Protein AF-A0AA39C2A5-F1 (afdb_monomer_lite)

Radius of gyration: 24.24 Å; chains: 1; bounding box: 50×45×73 Å

Organism: Microctonus hyperodae (NCBI:txid165561)

InterPro domains:
  IPR038765 Papain-like cysteine peptidase superfamily [SSF54001] (77-225)
  IPR049163 DNA helicase Pif1-like, 2B domain [PF21530] (6-38)

Structure (mmCIF, N/CA/C/O backbone):
data_AF-A0AA39C2A5-F1
#
_entry.id   AF-A0AA39C2A5-F1
#
loop_
_atom_site.group_PDB
_atom_site.id
_atom_site.type_symbol
_atom_site.label_atom_id
_atom_site.label_alt_id
_atom_site.label_comp_id
_atom_site.label_asym_id
_atom_site.label_entity_id
_atom_site.label_seq_id
_atom_site.pdbx_PDB_ins_code
_atom_site.Cartn_x
_atom_site.Cartn_y
_atom_site.Cartn_z
_atom_site.occupancy
_atom_site.B_iso_or_equiv
_atom_site.auth_seq_id
_atom_site.auth_comp_id
_atom_site.auth_asym_id
_atom_site.auth_atom_id
_atom_site.pdbx_PDB_model_num
ATOM 1 N N . THR A 1 1 ? 25.021 9.288 -8.308 1.00 38.69 1 THR A N 1
ATOM 2 C CA . THR A 1 1 ? 24.178 8.454 -9.194 1.00 38.69 1 THR A CA 1
ATOM 3 C C . THR A 1 1 ? 25.057 7.983 -10.326 1.00 38.69 1 THR A C 1
ATOM 5 O O . THR A 1 1 ? 25.678 8.824 -10.956 1.00 38.69 1 THR A O 1
ATOM 8 N N . ALA A 1 2 ? 25.198 6.672 -10.550 1.00 35.94 2 ALA A N 1
ATOM 9 C CA . ALA A 1 2 ? 25.778 6.217 -11.812 1.00 35.94 2 ALA A CA 1
ATOM 10 C C . ALA A 1 2 ? 24.872 6.778 -12.912 1.00 35.94 2 ALA A C 1
ATOM 12 O O . ALA A 1 2 ? 23.658 6.563 -12.851 1.00 35.94 2 ALA A O 1
ATOM 13 N N . GLY A 1 3 ? 25.427 7.609 -13.795 1.00 35.34 3 GLY A N 1
ATOM 14 C CA . GLY A 1 3 ? 24.666 8.227 -14.870 1.00 35.34 3 GLY A CA 1
ATOM 15 C C . GLY A 1 3 ? 23.888 7.142 -15.601 1.00 35.34 3 GLY A C 1
ATOM 16 O O . GLY A 1 3 ? 24.455 6.107 -15.951 1.00 35.34 3 GLY A O 1
ATOM 17 N N . LEU A 1 4 ? 22.582 7.349 -15.775 1.00 45.16 4 LEU A N 1
ATOM 18 C CA . LEU A 1 4 ? 21.818 6.607 -16.767 1.00 45.16 4 LEU A CA 1
ATOM 19 C C . LEU A 1 4 ? 22.499 6.905 -18.098 1.00 45.16 4 LEU A C 1
ATOM 21 O O . LEU A 1 4 ? 22.289 7.963 -18.689 1.00 45.16 4 LEU A O 1
ATOM 25 N N . SER A 1 5 ? 23.392 6.013 -18.516 1.00 42.34 5 SER A N 1
ATOM 26 C CA . SER A 1 5 ? 23.883 6.017 -19.878 1.00 42.34 5 SER A CA 1
ATOM 27 C C . SER A 1 5 ? 22.648 5.999 -20.766 1.00 42.34 5 SER A C 1
ATOM 29 O O . SER A 1 5 ? 21.830 5.084 -20.659 1.00 42.34 5 SER A O 1
ATOM 31 N N . LYS A 1 6 ? 22.476 7.032 -21.598 1.00 54.59 6 LYS A N 1
ATOM 32 C CA . LYS A 1 6 ? 21.332 7.132 -22.518 1.00 54.59 6 LYS A CA 1
ATOM 33 C C . LYS A 1 6 ? 21.294 5.961 -23.510 1.00 54.59 6 LYS A C 1
ATOM 35 O O . LYS A 1 6 ? 20.259 5.711 -24.108 1.00 54.59 6 LYS A O 1
ATOM 40 N N . CYS A 1 7 ? 22.407 5.236 -23.648 1.00 62.09 7 CYS A N 1
ATOM 41 C CA . CYS A 1 7 ? 22.545 4.040 -24.462 1.00 62.09 7 CYS A CA 1
ATOM 42 C C . CYS A 1 7 ? 23.198 2.916 -23.643 1.00 62.09 7 CYS A C 1
ATOM 44 O O . CYS A 1 7 ? 24.242 3.117 -23.022 1.00 62.09 7 CYS A O 1
ATOM 46 N N . ILE A 1 8 ? 22.597 1.727 -23.626 1.00 69.81 8 ILE A N 1
ATOM 47 C CA . ILE A 1 8 ? 23.190 0.533 -23.014 1.00 69.81 8 ILE A CA 1
ATOM 48 C C . ILE A 1 8 ? 23.555 -0.420 -24.149 1.00 69.81 8 ILE A C 1
ATOM 50 O O . ILE A 1 8 ? 22.676 -0.945 -24.825 1.00 69.81 8 ILE A O 1
ATOM 54 N N . THR A 1 9 ? 24.849 -0.665 -24.353 1.00 79.12 9 THR A N 1
ATOM 55 C CA . THR A 1 9 ? 25.310 -1.669 -25.317 1.00 79.12 9 THR A CA 1
ATOM 56 C C . THR A 1 9 ? 25.204 -3.059 -24.699 1.00 79.12 9 THR A C 1
ATOM 58 O O . THR A 1 9 ? 25.811 -3.334 -23.664 1.00 79.12 9 THR A O 1
ATOM 61 N N . ILE A 1 10 ? 24.458 -3.955 -25.343 1.00 82.62 10 ILE A N 1
ATOM 62 C CA . ILE A 1 10 ? 24.264 -5.340 -24.897 1.00 82.62 10 ILE A CA 1
ATOM 63 C C . ILE A 1 10 ? 24.743 -6.279 -26.005 1.00 82.62 10 ILE A C 1
ATOM 65 O O . ILE A 1 10 ? 24.454 -6.058 -27.177 1.00 82.62 10 ILE A O 1
ATOM 69 N N . LYS A 1 11 ? 25.485 -7.331 -25.640 1.00 89.50 11 LYS A N 1
ATOM 70 C CA . LYS A 1 11 ? 25.944 -8.372 -26.572 1.00 89.50 11 LYS A CA 1
ATOM 71 C C . LYS A 1 11 ? 25.146 -9.657 -26.375 1.00 89.50 11 LYS A C 1
ATOM 73 O O . LYS A 1 11 ? 24.867 -10.045 -25.240 1.00 89.50 11 LYS A O 1
ATOM 78 N N . ILE A 1 12 ? 24.850 -10.355 -27.469 1.00 92.56 12 ILE A N 1
ATOM 79 C CA . ILE A 1 12 ? 24.335 -11.727 -27.407 1.00 92.56 12 ILE A CA 1
ATOM 80 C C . ILE A 1 12 ? 25.374 -12.604 -26.695 1.00 92.56 12 ILE A C 1
ATOM 82 O O . ILE A 1 12 ? 26.579 -12.478 -26.909 1.00 92.56 12 ILE A O 1
ATOM 86 N N . GLY A 1 13 ? 24.906 -13.454 -25.787 1.00 92.00 13 GLY A N 1
ATOM 87 C CA . GLY A 1 13 ? 25.726 -14.294 -24.922 1.00 92.00 13 GLY A CA 1
ATOM 88 C C . GLY A 1 13 ? 26.178 -13.637 -23.615 1.00 92.00 13 GLY A C 1
ATOM 89 O O . GLY A 1 13 ? 26.701 -14.344 -22.751 1.00 92.00 13 GLY A O 1
ATOM 90 N N . ALA A 1 14 ? 25.953 -12.330 -23.429 1.00 93.44 14 ALA A N 1
ATOM 91 C CA . ALA A 1 14 ? 26.293 -11.637 -22.191 1.00 93.44 14 ALA A CA 1
ATOM 92 C C . ALA A 1 14 ? 25.435 -12.122 -21.013 1.00 93.44 14 ALA A C 1
ATOM 94 O O . ALA A 1 14 ? 24.243 -12.401 -21.166 1.00 93.44 14 ALA A O 1
ATOM 95 N N . LYS A 1 15 ? 26.039 -12.177 -19.820 1.00 93.69 15 LYS A N 1
ATOM 96 C CA . LYS A 1 15 ? 25.301 -12.339 -18.563 1.00 93.69 15 LYS A CA 1
ATOM 97 C C . LYS A 1 15 ? 24.771 -10.981 -18.118 1.00 93.69 15 LYS A C 1
ATOM 99 O O . LYS A 1 15 ? 25.530 -10.018 -18.040 1.00 93.69 15 LYS A O 1
ATOM 104 N N . VAL A 1 16 ? 23.487 -10.922 -17.799 1.00 88.44 16 VAL A N 1
ATOM 105 C CA . VAL A 1 16 ? 22.802 -9.726 -17.311 1.00 88.44 16 VAL A CA 1
ATOM 106 C C . VAL A 1 16 ? 22.178 -10.006 -15.953 1.00 88.44 16 VAL A C 1
ATOM 108 O O . VAL A 1 16 ? 21.773 -11.131 -15.668 1.00 88.44 16 VAL A O 1
ATOM 111 N N . ILE A 1 17 ? 22.109 -8.978 -15.111 1.00 88.25 17 ILE A N 1
ATOM 112 C CA . ILE A 1 17 ? 21.416 -9.037 -13.823 1.00 88.25 17 ILE A CA 1
ATOM 113 C C . ILE A 1 17 ? 20.137 -8.224 -13.953 1.00 88.25 17 ILE A C 1
ATOM 115 O O . ILE A 1 17 ? 20.188 -7.009 -14.152 1.00 88.25 17 ILE A O 1
ATOM 119 N N . ILE A 1 18 ? 18.997 -8.888 -13.807 1.00 82.75 18 ILE A N 1
ATOM 120 C CA . ILE A 1 18 ? 17.690 -8.242 -13.819 1.00 82.75 18 ILE A CA 1
ATOM 121 C C . ILE A 1 18 ? 17.506 -7.528 -12.481 1.00 82.75 18 ILE A C 1
ATOM 123 O O . ILE A 1 18 ? 17.640 -8.118 -11.407 1.00 82.75 18 ILE A O 1
ATOM 127 N N . ARG A 1 19 ? 17.222 -6.227 -12.530 1.00 76.94 19 ARG A N 1
ATOM 128 C CA . ARG A 1 19 ? 16.989 -5.395 -11.346 1.00 76.94 19 ARG A CA 1
ATOM 129 C C . ARG A 1 19 ? 15.588 -4.811 -11.405 1.00 76.94 19 ARG A C 1
ATOM 131 O O . ARG A 1 19 ? 15.176 -4.334 -12.454 1.00 76.94 19 ARG A O 1
ATOM 138 N N . ARG A 1 20 ? 14.904 -4.786 -10.255 1.00 63.31 20 ARG A N 1
ATOM 139 C CA . ARG A 1 20 ? 13.581 -4.152 -10.071 1.00 63.31 20 ARG A CA 1
ATOM 140 C C . ARG A 1 20 ? 12.449 -4.707 -10.953 1.00 63.31 20 ARG A C 1
ATOM 142 O O . ARG A 1 20 ? 11.434 -4.039 -11.090 1.00 63.31 20 ARG A O 1
ATOM 149 N N . ASN A 1 21 ? 12.609 -5.903 -11.511 1.00 61.28 21 ASN A N 1
ATOM 150 C CA . ASN A 1 21 ? 11.511 -6.655 -12.110 1.00 61.28 21 ASN A CA 1
ATOM 151 C C . ASN A 1 21 ? 11.146 -7.781 -11.138 1.00 61.28 21 ASN A C 1
ATOM 153 O O . ASN A 1 21 ? 12.050 -8.494 -10.692 1.00 61.28 21 ASN A O 1
ATOM 157 N N . ILE A 1 22 ? 9.879 -7.864 -10.736 1.00 60.34 22 ILE A N 1
ATOM 158 C CA . ILE A 1 22 ? 9.396 -8.861 -9.776 1.00 60.34 22 ILE A CA 1
ATOM 159 C C . ILE A 1 22 ? 8.163 -9.521 -10.386 1.00 60.34 22 ILE A C 1
ATOM 161 O O . ILE A 1 22 ? 7.072 -8.967 -10.327 1.00 60.34 22 ILE A O 1
ATOM 165 N N . ASP A 1 23 ? 8.366 -10.708 -10.944 1.00 70.19 23 ASP A N 1
ATOM 166 C CA . ASP A 1 23 ? 7.315 -11.681 -11.220 1.00 70.19 23 ASP A CA 1
ATOM 167 C C . ASP A 1 23 ? 7.798 -13.042 -10.709 1.00 70.19 23 ASP A C 1
ATOM 169 O O . ASP A 1 23 ? 8.517 -13.790 -11.380 1.00 70.19 23 ASP A O 1
ATOM 173 N N . ALA A 1 24 ? 7.446 -13.329 -9.455 1.00 66.81 24 ALA A N 1
ATOM 174 C CA . ALA A 1 24 ? 7.863 -14.547 -8.774 1.00 66.81 24 ALA A CA 1
ATOM 175 C C . ALA A 1 24 ? 7.283 -15.809 -9.431 1.00 66.81 24 ALA A C 1
ATOM 177 O O . ALA A 1 24 ? 7.905 -16.866 -9.338 1.00 66.81 24 ALA A O 1
ATOM 178 N N . SER A 1 25 ? 6.145 -15.699 -10.131 1.00 71.31 25 SER A N 1
ATOM 179 C CA . SER A 1 25 ? 5.535 -16.832 -10.835 1.00 71.31 25 SER A CA 1
ATOM 180 C C . SER A 1 25 ? 6.396 -17.315 -12.006 1.00 71.31 25 SER A C 1
ATOM 182 O O . SER A 1 25 ? 6.404 -18.501 -12.324 1.00 71.31 25 SER A O 1
ATOM 184 N N . LEU A 1 26 ? 7.193 -16.411 -12.584 1.00 69.06 26 LEU A N 1
ATOM 185 C CA . LEU A 1 26 ? 8.105 -16.676 -13.697 1.00 69.06 26 LEU A CA 1
ATOM 186 C C . LEU A 1 26 ? 9.572 -16.840 -13.255 1.00 69.06 26 LEU A C 1
ATOM 188 O O . LEU A 1 26 ? 10.473 -16.900 -14.090 1.00 69.06 26 LEU A O 1
ATOM 192 N N . GLY A 1 27 ? 9.850 -16.867 -11.945 1.00 69.94 27 GLY A N 1
ATOM 193 C CA . GLY A 1 27 ? 11.220 -16.917 -11.411 1.00 69.94 27 GLY A CA 1
ATOM 194 C C . GLY A 1 27 ? 12.031 -15.629 -11.631 1.00 69.94 27 GLY A C 1
ATOM 195 O O . GLY A 1 27 ? 13.259 -15.612 -11.479 1.00 69.94 27 GLY A O 1
ATOM 196 N N . LEU A 1 28 ? 11.361 -14.529 -11.982 1.00 75.19 28 LEU A N 1
ATOM 197 C CA . LEU A 1 28 ? 11.964 -13.218 -12.193 1.00 75.19 28 LEU A CA 1
ATOM 198 C C . LEU A 1 28 ? 11.951 -12.449 -10.875 1.00 75.19 28 LEU A C 1
ATOM 200 O O . LEU A 1 28 ? 11.041 -11.675 -10.589 1.00 75.19 28 LEU A O 1
ATOM 204 N N . VAL A 1 29 ? 12.973 -12.674 -10.055 1.00 78.81 29 VAL A N 1
ATOM 205 C CA . VAL A 1 29 ? 13.186 -11.935 -8.810 1.00 78.81 29 VAL A CA 1
ATOM 206 C C . VAL A 1 29 ? 14.285 -10.891 -8.987 1.00 78.81 29 VAL A C 1
ATOM 208 O O . VAL A 1 29 ? 15.138 -10.960 -9.876 1.00 78.81 29 VAL A O 1
ATOM 211 N N . ASN A 1 30 ? 14.294 -9.886 -8.115 1.00 79.25 30 ASN A N 1
ATOM 212 C CA . ASN A 1 30 ? 15.336 -8.870 -8.139 1.00 79.25 30 ASN A CA 1
ATOM 213 C C . ASN A 1 30 ? 16.717 -9.508 -7.901 1.00 79.25 30 ASN A C 1
ATOM 215 O O . ASN A 1 30 ? 16.982 -10.035 -6.825 1.00 79.25 30 ASN A O 1
ATOM 219 N N . GLY A 1 31 ? 17.613 -9.398 -8.882 1.00 82.62 31 GLY A N 1
ATOM 220 C CA . GLY A 1 31 ? 18.931 -10.028 -8.851 1.00 82.62 31 GLY A CA 1
ATOM 221 C C . GLY A 1 31 ? 19.048 -11.308 -9.679 1.00 82.62 31 GLY A C 1
ATOM 222 O O . GLY A 1 31 ? 20.151 -11.849 -9.737 1.00 82.62 31 GLY A O 1
ATOM 223 N N . THR A 1 32 ? 17.982 -11.769 -10.349 1.00 85.12 32 THR A N 1
ATOM 224 C CA . THR A 1 32 ? 18.063 -12.907 -11.279 1.00 85.12 32 THR A CA 1
ATOM 225 C C . THR A 1 32 ? 19.142 -12.655 -12.335 1.00 85.12 32 THR A C 1
ATOM 227 O O . THR A 1 32 ? 19.148 -11.621 -13.008 1.00 85.12 32 THR A O 1
ATOM 230 N N . ILE A 1 33 ? 20.066 -13.609 -12.474 1.00 89.56 33 ILE A N 1
ATOM 231 C CA . ILE A 1 33 ? 21.131 -13.589 -13.481 1.00 89.56 33 ILE A CA 1
ATOM 232 C C . ILE A 1 33 ? 20.661 -14.401 -14.684 1.00 89.56 33 ILE A C 1
ATOM 234 O O . ILE A 1 33 ? 20.306 -15.564 -14.529 1.00 89.56 33 ILE A O 1
ATOM 238 N N . ALA A 1 34 ? 20.691 -13.814 -15.875 1.00 91.44 34 ALA A N 1
ATOM 239 C CA . ALA A 1 34 ? 20.265 -14.464 -17.112 1.00 91.44 34 ALA A CA 1
ATOM 240 C C . ALA A 1 34 ? 21.298 -14.270 -18.228 1.00 91.44 34 ALA A C 1
ATOM 242 O O . ALA A 1 34 ? 22.164 -13.396 -18.137 1.00 91.44 34 ALA A O 1
ATOM 243 N N . LYS A 1 35 ? 21.219 -15.077 -19.288 1.00 95.25 35 LYS A N 1
ATOM 244 C CA . LYS A 1 35 ? 22.069 -14.946 -20.481 1.00 95.25 35 LYS A CA 1
ATOM 245 C C . LYS A 1 35 ? 21.256 -14.387 -21.643 1.00 95.25 35 LYS A C 1
ATOM 247 O O . LYS A 1 35 ? 20.193 -14.911 -21.946 1.00 95.25 35 LYS A O 1
ATOM 252 N N . VAL A 1 36 ? 21.755 -13.358 -22.319 1.00 94.06 36 VAL A N 1
ATOM 253 C CA . VAL A 1 36 ? 21.104 -12.814 -23.521 1.00 94.06 36 VAL A CA 1
ATOM 254 C C . VAL A 1 36 ? 21.235 -13.817 -24.662 1.00 94.06 36 VAL A C 1
ATOM 256 O O . VAL A 1 36 ? 22.354 -14.201 -25.003 1.00 94.06 36 VAL A O 1
ATOM 259 N N . VAL A 1 37 ? 20.117 -14.236 -25.253 1.00 95.44 37 VAL A N 1
ATOM 260 C CA . VAL A 1 37 ? 20.106 -15.195 -26.373 1.00 95.44 37 VAL A CA 1
ATOM 261 C C . VAL A 1 37 ? 19.762 -14.541 -27.704 1.00 95.44 37 VAL A C 1
ATOM 263 O O . VAL A 1 37 ? 20.345 -14.912 -28.717 1.00 95.44 37 VAL A O 1
ATOM 266 N N . SER A 1 38 ? 18.901 -13.522 -27.716 1.00 93.44 38 SER A N 1
ATOM 267 C CA . SER A 1 38 ? 18.635 -12.739 -28.923 1.00 93.44 38 SER A CA 1
ATOM 268 C C . SER A 1 38 ? 18.146 -11.328 -28.605 1.00 93.44 38 SER A C 1
ATOM 270 O O . SER A 1 38 ? 17.661 -11.041 -27.507 1.00 93.44 38 SER A O 1
ATOM 272 N N . ILE A 1 39 ? 18.302 -10.445 -29.591 1.00 90.00 39 ILE A N 1
ATOM 273 C CA . ILE A 1 39 ? 17.776 -9.081 -29.601 1.00 90.00 39 ILE A CA 1
ATOM 274 C C . ILE A 1 39 ? 16.750 -9.028 -30.732 1.00 90.00 39 ILE A C 1
ATOM 276 O O . ILE A 1 39 ? 17.073 -9.383 -31.865 1.00 90.00 39 ILE A O 1
ATOM 280 N N . ILE A 1 40 ? 15.519 -8.647 -30.409 1.00 89.06 40 ILE A N 1
ATOM 281 C CA . ILE A 1 40 ? 14.377 -8.664 -31.323 1.00 89.06 40 ILE A CA 1
ATOM 282 C C . ILE A 1 40 ? 13.996 -7.218 -31.642 1.00 89.06 40 ILE A C 1
ATOM 284 O O . ILE A 1 40 ? 13.888 -6.389 -30.733 1.00 89.06 40 ILE A O 1
ATOM 288 N N . HIS A 1 41 ? 13.810 -6.956 -32.933 1.00 86.81 41 HIS A N 1
ATOM 289 C CA . HIS A 1 41 ? 13.334 -5.694 -33.487 1.00 86.81 41 HIS A CA 1
ATOM 290 C C . HIS A 1 41 ? 12.050 -6.020 -34.248 1.00 86.81 41 HIS A C 1
ATOM 292 O O . HIS A 1 41 ? 12.064 -6.894 -35.117 1.00 86.81 41 HIS A O 1
ATOM 298 N N . ASP A 1 42 ? 10.961 -5.367 -33.875 1.00 80.75 42 ASP A N 1
ATOM 299 C CA . ASP A 1 42 ? 9.671 -5.480 -34.547 1.00 80.75 42 ASP A CA 1
ATOM 300 C C . ASP A 1 42 ? 9.604 -4.482 -35.727 1.00 80.75 42 ASP A C 1
ATOM 302 O O . ASP A 1 42 ? 8.889 -4.724 -36.699 1.00 80.75 42 ASP A O 1
ATOM 306 N N . ASP A 1 43 ? 10.396 -3.399 -35.683 1.00 77.00 43 ASP A N 1
ATOM 307 C CA . ASP A 1 43 ? 10.554 -2.423 -36.772 1.00 77.00 43 ASP A CA 1
ATOM 308 C C . ASP A 1 43 ? 11.747 -2.767 -37.702 1.00 77.00 43 ASP A C 1
ATOM 310 O O . ASP A 1 43 ? 12.876 -2.941 -37.221 1.00 77.00 43 ASP A O 1
ATOM 314 N N . PRO A 1 44 ? 11.551 -2.815 -39.039 1.00 73.88 44 PRO A N 1
ATOM 315 C CA . PRO A 1 44 ? 12.625 -2.986 -40.024 1.00 73.88 44 PRO A CA 1
ATOM 316 C C . PRO A 1 44 ? 13.679 -1.864 -40.058 1.00 73.88 44 PRO A C 1
ATOM 318 O O . PRO A 1 44 ? 14.708 -2.039 -40.709 1.00 73.88 44 PRO A O 1
ATOM 321 N N . SER A 1 45 ? 13.465 -0.727 -39.389 1.00 76.75 45 SER A N 1
ATOM 322 C CA . SER A 1 45 ? 14.482 0.323 -39.225 1.00 76.75 45 SER A CA 1
ATOM 323 C C . SER A 1 45 ? 15.652 -0.113 -38.331 1.00 76.75 45 SER A C 1
ATOM 325 O O . SER A 1 45 ? 16.740 0.453 -38.425 1.00 76.75 45 SER A O 1
ATOM 327 N N . TYR A 1 46 ? 15.446 -1.124 -37.473 1.00 72.75 46 TYR A N 1
ATOM 328 C CA . TYR A 1 46 ? 16.401 -1.603 -36.462 1.00 72.75 46 TYR A CA 1
ATOM 329 C C . TYR A 1 46 ? 16.933 -0.513 -35.508 1.00 72.75 46 TYR A C 1
ATOM 331 O O . TYR A 1 46 ? 17.897 -0.746 -34.779 1.00 72.75 46 TYR A O 1
ATOM 339 N N . GLU A 1 47 ? 16.315 0.672 -35.466 1.00 75.94 47 GLU A N 1
ATOM 340 C CA . GLU A 1 47 ? 16.784 1.782 -34.628 1.00 75.94 47 GLU A CA 1
ATOM 341 C C . GLU A 1 47 ? 16.505 1.548 -33.138 1.00 75.94 47 GLU A C 1
ATOM 343 O O . GLU A 1 47 ? 17.213 2.065 -32.268 1.00 75.94 47 GLU A O 1
ATOM 348 N N . ARG A 1 48 ? 15.478 0.750 -32.828 1.00 76.94 48 ARG A N 1
ATOM 349 C CA . ARG A 1 48 ? 15.031 0.472 -31.465 1.00 76.94 48 ARG A CA 1
ATOM 350 C C . ARG A 1 48 ? 14.961 -1.025 -31.200 1.00 76.94 48 ARG A C 1
ATOM 352 O O . ARG A 1 48 ? 14.359 -1.777 -31.951 1.00 76.94 48 ARG A O 1
ATOM 359 N N . VAL A 1 49 ? 15.514 -1.435 -30.061 1.00 82.56 49 VAL A N 1
ATOM 360 C CA . VAL A 1 49 ? 15.313 -2.786 -29.529 1.00 82.56 49 VAL A CA 1
ATOM 361 C C . VAL A 1 49 ? 13.924 -2.879 -28.908 1.00 82.56 49 VAL A C 1
ATOM 363 O O . VAL A 1 49 ? 13.644 -2.203 -27.912 1.00 82.56 49 VAL A O 1
ATOM 366 N N . ASP A 1 50 ? 13.081 -3.747 -29.458 1.00 84.81 50 ASP A N 1
ATOM 367 C CA . ASP A 1 50 ? 11.725 -3.964 -28.959 1.00 84.81 50 ASP A CA 1
ATOM 368 C C . ASP A 1 50 ? 11.683 -5.022 -27.875 1.00 84.81 50 ASP A C 1
ATOM 370 O O . ASP A 1 50 ? 10.965 -4.846 -26.894 1.00 84.81 50 ASP A O 1
ATOM 374 N N . LYS A 1 51 ? 12.464 -6.101 -28.000 1.00 89.56 51 LYS A N 1
ATOM 375 C CA . LYS A 1 51 ? 12.522 -7.154 -26.977 1.00 89.56 51 LYS A CA 1
ATOM 376 C C . LYS A 1 51 ? 13.927 -7.724 -26.845 1.00 89.56 51 LYS A C 1
ATOM 378 O O . LYS A 1 51 ? 14.680 -7.835 -27.811 1.00 89.56 51 LYS A O 1
ATOM 383 N N . ILE A 1 52 ? 14.267 -8.151 -25.637 1.00 90.44 52 ILE A N 1
ATOM 384 C CA . ILE A 1 52 ? 15.485 -8.910 -25.355 1.00 90.44 52 ILE A CA 1
ATOM 385 C C . ILE A 1 52 ? 15.062 -10.283 -24.863 1.00 90.44 52 ILE A C 1
ATOM 387 O O . ILE A 1 52 ? 14.397 -10.403 -23.833 1.00 90.44 52 ILE A O 1
ATOM 391 N N . LYS A 1 53 ? 15.463 -11.330 -25.582 1.00 92.94 53 LYS A N 1
ATOM 392 C CA . LYS A 1 53 ? 15.235 -12.703 -25.144 1.00 92.94 53 LYS A CA 1
ATOM 393 C C . LYS A 1 53 ? 16.379 -13.146 -24.239 1.00 92.94 53 LYS A C 1
ATOM 395 O O . LYS A 1 53 ? 17.559 -13.007 -24.579 1.00 92.94 53 LYS A O 1
ATOM 400 N N . LEU A 1 54 ? 16.019 -13.683 -23.082 1.00 92.38 54 LEU A N 1
ATOM 401 C CA . LEU A 1 54 ? 16.920 -14.124 -22.031 1.00 92.38 54 LEU A CA 1
ATOM 402 C C . LEU A 1 54 ? 16.729 -15.611 -21.753 1.00 92.38 54 LEU A C 1
ATOM 404 O O . LEU A 1 54 ? 15.603 -16.084 -21.684 1.00 92.38 54 LEU A O 1
ATOM 408 N N . LEU A 1 55 ? 17.828 -16.318 -21.520 1.00 93.06 55 LEU A N 1
ATOM 409 C CA . LEU A 1 55 ? 17.842 -17.659 -20.954 1.00 93.06 55 LEU A CA 1
ATOM 410 C C . LEU A 1 55 ? 18.040 -17.555 -19.441 1.00 93.06 55 LEU A C 1
ATOM 412 O O . LEU A 1 55 ? 19.073 -17.054 -18.973 1.00 93.06 55 LEU A O 1
ATOM 416 N N . LEU A 1 56 ? 17.040 -18.002 -18.689 1.00 89.75 56 LEU A N 1
ATOM 417 C CA . LEU A 1 56 ? 17.048 -18.015 -17.231 1.00 89.75 56 LEU A CA 1
ATOM 418 C C . LEU A 1 56 ? 17.850 -19.212 -16.686 1.00 89.75 56 LEU A C 1
ATOM 420 O O . LEU A 1 56 ? 18.079 -20.185 -17.408 1.00 89.75 56 LEU A O 1
ATOM 424 N N . PRO A 1 57 ? 18.253 -19.196 -15.399 1.00 85.12 57 PRO A N 1
ATOM 425 C CA . PRO A 1 57 ? 18.908 -20.341 -14.759 1.00 85.12 57 PRO A CA 1
ATOM 426 C C . PRO A 1 57 ? 18.056 -21.615 -14.764 1.00 85.12 57 PRO A C 1
ATOM 428 O O . PRO A 1 57 ? 18.601 -22.713 -14.764 1.00 85.12 57 PRO A O 1
ATOM 431 N N . SER A 1 58 ? 16.730 -21.466 -14.812 1.00 84.00 58 SER A N 1
ATOM 432 C CA . SER A 1 58 ? 15.763 -22.557 -14.974 1.00 84.00 58 SER A CA 1
ATOM 433 C C . SER A 1 58 ? 15.736 -23.154 -16.388 1.00 84.00 58 SER A C 1
ATOM 435 O O . SER A 1 58 ? 14.907 -24.014 -16.660 1.00 84.00 58 SER A O 1
ATOM 437 N N . VAL A 1 59 ? 16.610 -22.699 -17.297 1.00 85.25 59 VAL A N 1
ATOM 438 C CA . VAL A 1 59 ? 16.668 -23.084 -18.722 1.00 85.25 59 VAL A CA 1
ATOM 439 C C . VAL A 1 59 ? 15.459 -22.588 -19.536 1.00 85.25 59 VAL A C 1
ATOM 441 O O . VAL A 1 59 ? 15.402 -22.760 -20.749 1.00 85.25 59 VAL A O 1
ATOM 444 N N . GLN A 1 60 ? 14.520 -21.886 -18.904 1.00 87.44 60 GLN A N 1
ATOM 445 C CA . GLN A 1 60 ? 13.401 -21.257 -19.591 1.00 87.44 60 GLN A CA 1
ATOM 446 C C . GLN A 1 60 ? 13.848 -19.986 -20.321 1.00 87.44 60 GLN A C 1
ATOM 448 O O . GLN A 1 60 ? 14.632 -19.188 -19.797 1.00 87.44 60 GLN A O 1
ATOM 453 N N . GLU A 1 61 ? 13.322 -19.782 -21.526 1.00 90.94 61 GLU A N 1
ATOM 454 C CA . GLU A 1 61 ? 13.491 -18.530 -22.256 1.00 90.94 61 GLU A CA 1
ATOM 455 C C . GLU A 1 61 ? 12.395 -17.532 -21.882 1.00 90.94 61 GLU A C 1
ATOM 457 O O . GLU A 1 61 ? 11.218 -17.882 -21.803 1.00 90.94 61 GLU A O 1
ATOM 462 N N . TYR A 1 62 ? 12.782 -16.275 -21.693 1.00 88.12 62 TYR A N 1
ATOM 463 C CA . TYR A 1 62 ? 11.866 -15.187 -21.382 1.00 88.12 62 TYR A CA 1
ATOM 464 C C . TYR A 1 62 ? 12.177 -13.951 -22.221 1.00 88.12 62 TYR A C 1
ATOM 466 O O . TYR A 1 62 ? 13.334 -13.542 -22.337 1.00 88.12 62 TYR A O 1
ATOM 474 N N . CYS A 1 63 ? 11.146 -13.331 -22.790 1.00 88.62 63 CYS A N 1
ATOM 475 C CA . CYS A 1 63 ? 11.273 -12.077 -23.521 1.00 88.62 63 CYS A CA 1
ATOM 476 C C . CYS A 1 63 ? 10.981 -10.904 -22.587 1.00 88.62 63 CYS A C 1
ATOM 478 O O . CYS A 1 63 ? 9.856 -10.727 -22.131 1.00 88.62 63 CYS A O 1
ATOM 480 N N . ILE A 1 64 ? 11.994 -10.077 -22.330 1.00 84.00 64 ILE A N 1
ATOM 481 C CA . ILE A 1 64 ? 11.779 -8.759 -21.737 1.00 84.00 64 ILE A CA 1
ATOM 482 C C . ILE A 1 64 ? 11.413 -7.808 -22.865 1.00 84.00 64 ILE A C 1
ATOM 484 O O . ILE A 1 64 ? 12.234 -7.536 -23.740 1.00 84.00 64 ILE A O 1
ATOM 488 N N . GLU A 1 65 ? 10.191 -7.300 -22.830 1.00 81.81 65 GLU A N 1
ATOM 489 C CA . GLU A 1 65 ? 9.723 -6.302 -23.781 1.00 81.81 65 GLU A CA 1
ATOM 490 C C . GLU A 1 65 ? 10.181 -4.902 -23.373 1.00 81.81 65 GLU A C 1
ATOM 492 O O . GLU A 1 65 ? 10.287 -4.564 -22.188 1.00 81.81 65 GLU A O 1
ATOM 497 N N . SER A 1 66 ? 10.455 -4.069 -24.371 1.00 72.38 66 SER A N 1
ATOM 498 C CA . SER A 1 66 ? 10.674 -2.651 -24.172 1.00 72.38 66 SER A CA 1
ATOM 499 C C . SER A 1 66 ? 9.349 -2.051 -23.718 1.00 72.38 66 SER A C 1
ATOM 501 O O . SER A 1 66 ? 8.347 -2.022 -24.431 1.00 72.38 66 SER A O 1
ATOM 503 N N . VAL A 1 67 ? 9.332 -1.590 -22.476 1.00 63.66 67 VAL A N 1
ATOM 504 C CA . VAL A 1 67 ? 8.164 -0.939 -21.900 1.00 63.66 67 VAL A CA 1
ATOM 505 C C . VAL A 1 67 ? 8.054 0.443 -22.549 1.00 63.66 67 VAL A C 1
ATOM 507 O O . VAL A 1 67 ? 8.744 1.384 -22.165 1.00 63.66 67 VAL A O 1
ATOM 510 N N . SER A 1 68 ? 7.216 0.557 -23.583 1.00 53.69 68 SER A N 1
ATOM 511 C CA . SER A 1 68 ? 6.899 1.828 -24.250 1.00 53.69 68 SER A CA 1
ATOM 512 C C . SER A 1 68 ? 5.857 2.650 -23.491 1.00 53.69 68 SER A C 1
ATOM 514 O O . SER A 1 68 ? 5.638 3.820 -23.818 1.00 53.69 68 SER A O 1
ATOM 516 N N . VAL A 1 69 ? 5.224 2.067 -22.466 1.00 44.91 69 VAL A N 1
ATOM 517 C CA . VAL A 1 69 ? 4.258 2.782 -21.640 1.00 44.91 69 VAL A CA 1
ATOM 518 C C . VAL A 1 69 ? 4.978 3.872 -20.855 1.00 44.91 69 VAL A C 1
ATOM 520 O O . VAL A 1 69 ? 5.548 3.651 -19.787 1.00 44.91 69 VAL A O 1
ATOM 523 N N . LYS A 1 70 ? 4.866 5.110 -21.357 1.00 48.47 70 LYS A N 1
ATOM 524 C CA . LYS A 1 70 ? 4.825 6.273 -20.465 1.00 48.47 70 LYS A CA 1
ATOM 525 C C . LYS A 1 70 ? 3.760 5.928 -19.418 1.00 48.47 70 LYS A C 1
ATOM 527 O O . LYS A 1 70 ? 2.755 5.315 -19.760 1.00 48.47 70 LYS A O 1
ATOM 532 N N . PHE A 1 71 ? 4.006 6.198 -18.145 1.00 47.31 71 PHE A N 1
ATOM 533 C CA . PHE A 1 71 ? 3.116 5.802 -17.052 1.00 47.31 71 PHE A CA 1
ATOM 534 C C . PHE A 1 71 ? 1.639 6.072 -17.402 1.00 47.31 71 PHE A C 1
ATOM 536 O O . PHE A 1 71 ? 1.196 7.214 -17.317 1.00 47.31 71 PHE A O 1
ATOM 543 N N . GLN A 1 72 ? 0.882 5.046 -17.823 1.00 42.44 72 GLN A N 1
ATOM 544 C CA . GLN A 1 72 ? -0.516 5.202 -18.261 1.00 42.44 72 GLN A CA 1
ATOM 545 C C . GLN A 1 72 ? -1.410 5.715 -17.138 1.00 42.44 72 GLN A C 1
ATOM 547 O O . GLN A 1 72 ? -2.395 6.405 -17.376 1.00 42.44 72 GLN A O 1
ATOM 552 N N . ILE A 1 73 ? -0.973 5.500 -15.901 1.00 48.53 73 ILE A N 1
ATOM 553 C CA . ILE A 1 73 ? -1.570 6.096 -14.717 1.00 48.53 73 ILE A CA 1
ATOM 554 C C . ILE A 1 73 ? -1.603 7.633 -14.841 1.00 48.53 73 ILE A C 1
ATOM 556 O O . ILE A 1 73 ? -2.629 8.217 -14.534 1.00 48.53 73 ILE A O 1
ATOM 560 N N . LEU A 1 74 ? -0.566 8.290 -15.386 1.00 51.66 74 LEU A N 1
ATOM 561 C CA . LEU A 1 74 ? -0.526 9.744 -15.639 1.00 51.66 74 LEU A CA 1
ATOM 562 C C . LEU A 1 74 ? -1.117 10.177 -17.002 1.00 51.66 74 LEU A C 1
ATOM 564 O O . LEU A 1 74 ? -1.229 11.374 -17.270 1.00 51.66 74 LEU A O 1
ATOM 568 N N . PHE A 1 75 ? -1.482 9.249 -17.891 1.00 51.38 75 PHE A N 1
ATOM 569 C CA . PHE A 1 75 ? -1.728 9.552 -19.311 1.00 51.38 75 PHE A CA 1
ATOM 570 C C . PHE A 1 75 ? -2.973 10.416 -19.579 1.00 51.38 75 PHE A C 1
ATOM 572 O O . PHE A 1 75 ? -2.982 11.158 -20.557 1.00 51.38 75 PHE A O 1
ATOM 579 N N . GLY A 1 76 ? -4.003 10.357 -18.726 1.00 52.38 76 GLY A N 1
ATOM 580 C CA . GLY A 1 76 ? -5.309 10.977 -19.004 1.00 52.38 76 GLY A CA 1
ATOM 581 C C . GLY A 1 76 ? -5.327 12.513 -19.052 1.00 52.38 76 GLY A C 1
ATOM 582 O O . GLY A 1 76 ? -6.221 13.085 -19.663 1.00 52.38 76 GLY A O 1
ATOM 583 N N . TYR A 1 77 ? -4.344 13.188 -18.444 1.00 49.44 77 TYR A N 1
ATOM 584 C CA . TYR A 1 77 ? -4.263 14.662 -18.412 1.00 49.44 77 TYR A CA 1
ATOM 585 C C . TYR A 1 77 ? -2.970 15.227 -19.023 1.00 49.44 77 TYR A C 1
ATOM 587 O O . TYR A 1 77 ? -2.946 16.366 -19.487 1.00 49.44 77 TYR A O 1
ATOM 595 N N . TYR A 1 78 ? -1.885 14.449 -19.048 1.00 53.84 78 TYR A N 1
ATOM 596 C CA . TYR A 1 78 ? -0.542 14.976 -19.321 1.00 53.84 78 TYR A CA 1
ATOM 597 C C . TYR A 1 78 ? -0.114 14.959 -20.791 1.00 53.84 78 TYR A C 1
ATOM 599 O O . TYR A 1 78 ? 0.924 15.530 -21.131 1.00 53.84 78 TYR A O 1
ATOM 607 N N . GLN A 1 79 ? -0.939 14.396 -21.680 1.00 45.72 79 GLN A N 1
ATOM 608 C CA . GLN A 1 79 ? -0.661 14.331 -23.118 1.00 45.72 79 GLN A CA 1
ATOM 609 C C . GLN A 1 79 ? -0.543 15.717 -23.786 1.00 45.72 79 GLN A C 1
ATOM 611 O O . GLN A 1 79 ? 0.070 15.822 -24.843 1.00 45.72 79 GLN A O 1
ATOM 616 N N . LYS A 1 80 ? -1.073 16.786 -23.167 1.00 50.69 80 LYS A N 1
ATOM 617 C CA . LYS A 1 80 ? -0.974 18.160 -23.695 1.00 50.69 80 LYS A CA 1
ATOM 618 C C . LYS A 1 80 ? 0.301 18.924 -23.309 1.00 50.69 80 LYS A C 1
ATOM 620 O O . LYS A 1 80 ? 0.555 19.945 -23.933 1.00 50.69 80 LYS A O 1
ATOM 625 N N . TRP A 1 81 ? 1.075 18.481 -22.311 1.00 47.16 81 TRP A N 1
ATOM 626 C CA . TRP A 1 81 ? 2.155 19.314 -21.742 1.00 47.16 81 TRP A CA 1
ATOM 627 C C . TRP A 1 81 ? 3.488 18.603 -21.470 1.00 47.16 81 TRP A C 1
ATOM 629 O O . TRP A 1 81 ? 4.489 19.286 -21.278 1.00 47.16 81 TRP A O 1
ATOM 639 N N . LEU A 1 82 ? 3.550 17.266 -21.464 1.00 49.28 82 LEU A N 1
ATOM 640 C CA . LEU A 1 82 ? 4.800 16.538 -21.209 1.00 49.28 82 LEU A CA 1
ATOM 641 C C . LEU A 1 82 ? 5.011 15.442 -22.256 1.00 49.28 82 LEU A C 1
ATOM 643 O O . LEU A 1 82 ? 4.541 14.313 -22.111 1.00 49.28 82 LEU A O 1
ATOM 647 N N . HIS A 1 83 ? 5.743 15.780 -23.320 1.00 49.81 83 HIS A N 1
ATOM 648 C CA . HIS A 1 83 ? 6.104 14.825 -24.369 1.00 49.81 83 HIS A CA 1
ATOM 649 C C . HIS A 1 83 ? 7.052 13.724 -23.855 1.00 49.81 83 HIS A C 1
ATOM 651 O O . HIS A 1 83 ? 6.933 12.586 -24.313 1.00 49.81 83 HIS A O 1
ATOM 657 N N . ASP A 1 84 ? 7.845 14.002 -22.810 1.00 53.97 84 ASP A N 1
ATOM 658 C CA . ASP A 1 84 ? 8.788 13.063 -22.189 1.00 53.97 84 ASP A CA 1
ATOM 659 C C . ASP A 1 84 ? 8.545 12.923 -20.681 1.00 53.97 84 ASP A C 1
ATOM 661 O O . ASP A 1 84 ? 9.103 13.642 -19.849 1.00 53.97 84 ASP A O 1
ATOM 665 N N . LEU A 1 85 ? 7.693 11.968 -20.310 1.00 58.16 85 LEU A N 1
ATOM 666 C CA . LEU A 1 85 ? 7.386 11.673 -18.914 1.00 58.16 85 LEU A CA 1
ATOM 667 C C . LEU A 1 85 ? 8.534 10.858 -18.297 1.00 58.16 85 LEU A C 1
ATOM 669 O O . LEU A 1 85 ? 8.516 9.629 -18.287 1.00 58.16 85 LEU A O 1
ATOM 673 N N . ASN A 1 86 ? 9.567 11.551 -17.821 1.00 64.31 86 ASN A N 1
ATOM 674 C CA . ASN A 1 86 ? 10.677 10.950 -17.087 1.00 64.31 86 ASN A CA 1
ATOM 675 C C . ASN A 1 86 ? 10.539 11.196 -15.572 1.00 64.31 86 ASN A C 1
ATOM 677 O O . ASN A 1 86 ? 9.735 12.010 -15.111 1.00 64.31 86 ASN A O 1
ATOM 681 N N . THR A 1 87 ? 11.330 10.484 -14.768 1.00 68.38 87 THR A N 1
ATOM 682 C CA . THR A 1 87 ? 11.279 10.596 -13.302 1.00 68.38 87 THR A CA 1
ATOM 683 C C . THR A 1 87 ? 11.606 12.001 -12.791 1.00 68.38 87 THR A C 1
ATOM 685 O O . THR A 1 87 ? 11.089 12.390 -11.747 1.00 68.38 87 THR A O 1
ATOM 688 N N . CYS A 1 88 ? 12.436 12.764 -13.511 1.00 70.00 88 CYS A N 1
ATOM 689 C CA . CYS A 1 88 ? 12.768 14.147 -13.165 1.00 70.00 88 CYS A CA 1
ATOM 690 C C . CYS A 1 88 ? 11.566 15.074 -13.391 1.00 70.00 88 CYS A C 1
ATOM 692 O O . CYS A 1 88 ? 11.255 15.875 -12.520 1.00 70.00 88 CYS A O 1
ATOM 694 N N . ALA A 1 89 ? 10.822 14.903 -14.487 1.00 72.62 89 ALA A N 1
ATOM 695 C CA . ALA A 1 89 ? 9.615 15.681 -14.768 1.00 72.62 89 ALA A CA 1
ATOM 696 C C . ALA A 1 89 ? 8.536 15.469 -13.692 1.00 72.62 89 ALA A C 1
ATOM 698 O O . ALA A 1 89 ? 7.936 16.431 -13.218 1.00 72.62 89 ALA A O 1
ATOM 699 N N . ILE A 1 90 ? 8.329 14.223 -13.242 1.00 76.56 90 ILE A N 1
ATOM 700 C CA . ILE A 1 90 ? 7.390 13.927 -12.145 1.00 76.56 90 ILE A CA 1
ATOM 701 C C . ILE A 1 90 ? 7.858 14.586 -10.839 1.00 76.56 90 ILE A C 1
ATOM 703 O O . ILE A 1 90 ? 7.050 15.185 -10.134 1.00 76.56 90 ILE A O 1
ATOM 707 N N . ARG A 1 91 ? 9.156 14.516 -10.523 1.00 78.31 91 ARG A N 1
ATOM 708 C CA . ARG A 1 91 ? 9.739 15.159 -9.332 1.00 78.31 91 ARG A CA 1
ATOM 709 C C . ARG A 1 91 ? 9.567 16.673 -9.346 1.00 78.31 91 ARG A C 1
ATOM 711 O O . ARG A 1 91 ? 9.048 17.219 -8.382 1.00 78.31 91 ARG A O 1
ATOM 718 N N . GLN A 1 92 ? 9.918 17.322 -10.455 1.00 75.94 92 GLN A N 1
ATOM 719 C CA . GLN A 1 92 ? 9.729 18.761 -10.654 1.00 75.94 92 GLN A CA 1
ATOM 720 C C . GLN A 1 92 ? 8.256 19.150 -10.522 1.00 75.94 92 GLN A C 1
ATOM 722 O O . GLN A 1 92 ? 7.930 20.135 -9.867 1.00 75.94 92 GLN A O 1
ATOM 727 N N . CYS A 1 93 ? 7.346 18.333 -11.065 1.00 79.25 93 CYS A N 1
ATOM 728 C CA . CYS A 1 93 ? 5.918 18.549 -10.879 1.00 79.25 93 CYS A CA 1
ATOM 729 C C . CYS A 1 93 ? 5.522 18.499 -9.401 1.00 79.25 93 CYS A C 1
ATOM 731 O O . CYS A 1 93 ? 4.642 19.251 -9.007 1.00 79.25 93 CYS A O 1
ATOM 733 N N . LEU A 1 94 ? 6.133 17.663 -8.561 1.00 81.69 94 LEU A N 1
ATOM 734 C CA . LEU A 1 94 ? 5.829 17.598 -7.125 1.00 81.69 94 LEU A CA 1
ATOM 735 C C . LEU A 1 94 ? 6.443 18.749 -6.301 1.00 81.69 94 LEU A C 1
ATOM 737 O O . LEU A 1 94 ? 6.090 18.893 -5.131 1.00 81.69 94 LEU A O 1
ATOM 741 N N . GLY A 1 95 ? 7.273 19.597 -6.918 1.00 74.19 95 GLY A N 1
ATOM 742 C CA . GLY A 1 95 ? 7.865 20.798 -6.324 1.00 74.19 95 GLY A CA 1
ATOM 743 C C . GLY A 1 95 ? 9.253 20.583 -5.712 1.00 74.19 95 GLY A C 1
ATOM 744 O O . GLY A 1 95 ? 9.807 19.482 -5.728 1.00 74.19 95 GLY A O 1
ATOM 745 N N . ASP A 1 96 ? 9.799 21.653 -5.128 1.00 68.50 96 ASP A N 1
ATOM 746 C CA . ASP A 1 96 ? 11.197 21.745 -4.663 1.00 68.50 96 ASP A CA 1
ATOM 747 C C . ASP A 1 96 ? 11.570 20.756 -3.550 1.00 68.50 96 ASP A C 1
ATOM 749 O O . ASP A 1 96 ? 12.746 20.522 -3.283 1.00 68.50 96 ASP A O 1
ATOM 753 N N . ASN A 1 97 ? 10.577 20.122 -2.922 1.00 70.50 97 ASN A N 1
ATOM 754 C CA . ASN A 1 97 ? 10.779 19.098 -1.896 1.00 70.50 97 ASN A CA 1
ATOM 755 C C . ASN A 1 97 ? 11.406 17.808 -2.444 1.00 70.50 97 ASN A C 1
ATOM 757 O O . ASN A 1 97 ? 11.855 16.966 -1.658 1.00 70.50 97 ASN A O 1
ATOM 761 N N . PHE A 1 98 ? 11.442 17.636 -3.771 1.00 78.94 98 PHE A N 1
ATOM 762 C CA . PHE A 1 98 ? 11.949 16.427 -4.409 1.00 78.94 98 PHE A CA 1
ATOM 763 C C . PHE A 1 98 ? 13.123 16.687 -5.375 1.00 78.94 98 PHE A C 1
ATOM 765 O O . PHE A 1 98 ? 13.036 16.315 -6.547 1.00 78.94 98 PHE A O 1
ATOM 772 N N . PRO A 1 99 ? 14.252 17.264 -4.911 1.00 73.62 99 PRO A N 1
ATOM 773 C CA . PRO A 1 99 ? 15.372 17.611 -5.780 1.00 73.62 99 PRO A CA 1
ATOM 774 C C . PRO A 1 99 ? 16.038 16.383 -6.410 1.00 73.62 99 PRO A C 1
ATOM 776 O O . PRO A 1 99 ? 16.066 15.276 -5.850 1.00 73.62 99 PRO A O 1
ATOM 779 N N . ASP A 1 100 ? 16.619 16.598 -7.587 1.00 69.12 100 ASP A N 1
ATOM 780 C CA . ASP A 1 100 ? 17.374 15.577 -8.298 1.00 69.12 100 ASP A CA 1
ATOM 781 C C . ASP A 1 100 ? 18.667 15.203 -7.563 1.00 69.12 100 ASP A C 1
ATOM 783 O O . ASP A 1 100 ? 19.307 16.008 -6.894 1.00 69.12 100 ASP A O 1
ATOM 787 N N . GLY A 1 101 ? 19.038 13.923 -7.647 1.00 70.81 101 GLY A N 1
ATOM 788 C CA . GLY A 1 101 ? 20.253 13.395 -7.014 1.00 70.81 101 GLY A CA 1
ATOM 789 C C . GLY A 1 101 ? 20.166 13.138 -5.504 1.00 70.81 101 GLY A C 1
ATOM 790 O O . GLY A 1 101 ? 21.038 12.451 -4.970 1.00 70.81 101 GLY A O 1
ATOM 791 N N . VAL A 1 102 ? 19.106 13.586 -4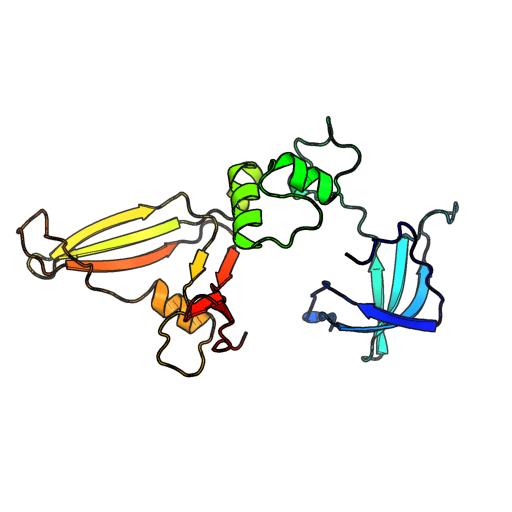.823 1.00 77.50 102 VAL A N 1
ATOM 792 C CA . VAL A 1 102 ? 18.906 13.363 -3.381 1.00 77.50 102 VAL A CA 1
ATOM 793 C C . VAL A 1 102 ? 18.068 12.104 -3.130 1.00 77.50 102 VAL A C 1
ATOM 795 O O . VAL A 1 102 ? 17.063 11.848 -3.802 1.00 77.50 102 VAL A O 1
ATOM 798 N N . LYS A 1 103 ? 18.489 11.282 -2.157 1.00 78.50 103 LYS A N 1
ATOM 799 C CA . LYS A 1 103 ? 17.691 10.143 -1.678 1.00 78.50 103 LYS A CA 1
ATOM 800 C C . LYS A 1 103 ? 16.495 10.666 -0.888 1.00 78.50 103 LYS A C 1
ATOM 802 O O . LYS A 1 103 ? 16.666 11.486 0.005 1.00 78.50 103 LYS A O 1
ATOM 807 N N . GLN A 1 104 ? 15.312 10.151 -1.189 1.00 78.50 104 GLN A N 1
ATOM 808 C CA . GLN A 1 104 ? 14.070 10.535 -0.527 1.00 78.50 104 GLN A CA 1
ATOM 809 C C . GLN A 1 104 ? 13.357 9.325 0.045 1.00 78.50 104 GLN A C 1
ATOM 811 O O . GLN A 1 104 ? 13.542 8.194 -0.409 1.00 78.50 104 GLN A O 1
ATOM 816 N N . ASP A 1 105 ? 12.536 9.606 1.046 1.00 82.44 105 ASP A N 1
ATOM 817 C CA . ASP A 1 105 ? 11.612 8.645 1.612 1.00 82.44 105 ASP A CA 1
ATOM 818 C C . ASP A 1 105 ? 10.510 8.319 0.589 1.00 82.44 105 ASP A C 1
ATOM 820 O O . ASP A 1 105 ? 9.861 9.215 0.038 1.00 82.44 105 ASP A O 1
ATOM 824 N N . VAL A 1 106 ? 10.334 7.026 0.306 1.00 85.12 106 VAL A N 1
ATOM 825 C CA . VAL A 1 106 ? 9.386 6.544 -0.708 1.00 85.12 106 VAL A CA 1
ATOM 826 C C . VAL A 1 106 ? 7.946 6.833 -0.290 1.00 85.12 106 VAL A C 1
ATOM 828 O O . VAL A 1 106 ? 7.143 7.215 -1.139 1.00 85.12 106 VAL A O 1
ATOM 831 N N . ALA A 1 107 ? 7.622 6.713 0.999 1.00 88.62 107 ALA A N 1
ATOM 832 C CA . ALA A 1 107 ? 6.287 7.001 1.505 1.00 88.62 107 ALA A CA 1
ATOM 833 C C . ALA A 1 107 ? 5.965 8.496 1.397 1.00 88.62 107 ALA A C 1
ATOM 835 O O . ALA A 1 107 ? 4.865 8.846 0.972 1.00 88.62 107 ALA A O 1
ATOM 836 N N . LYS A 1 108 ? 6.929 9.386 1.674 1.00 88.69 108 LYS A N 1
ATOM 837 C CA . LYS A 1 108 ? 6.769 10.836 1.456 1.00 88.69 108 LYS A CA 1
ATOM 838 C C . LYS A 1 108 ? 6.550 11.172 -0.015 1.00 88.69 108 LYS A C 1
ATOM 840 O O . LYS A 1 108 ? 5.657 11.954 -0.331 1.00 88.69 108 LYS A O 1
ATOM 845 N N . PHE A 1 109 ? 7.334 10.572 -0.911 1.00 88.69 109 PHE A N 1
ATOM 846 C CA . PHE A 1 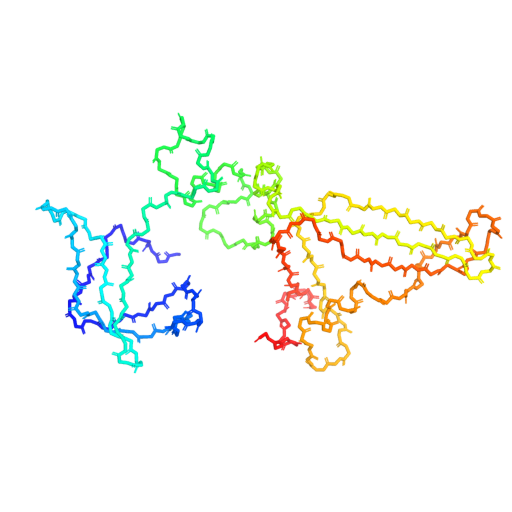109 ? 7.175 10.780 -2.351 1.00 88.69 109 PHE A CA 1
ATOM 847 C C . PHE A 1 109 ? 5.805 10.293 -2.845 1.00 88.69 109 PHE A C 1
ATOM 849 O O . PHE A 1 109 ? 5.093 11.031 -3.522 1.00 88.69 109 PHE A O 1
ATOM 856 N N . PHE A 1 110 ? 5.404 9.078 -2.462 1.00 89.94 110 PHE A N 1
ATOM 857 C CA . PHE A 1 110 ? 4.103 8.508 -2.814 1.00 89.94 110 PHE A CA 1
ATOM 858 C C . PHE A 1 110 ? 2.936 9.338 -2.263 1.00 89.94 110 PHE A C 1
ATOM 860 O O . PHE A 1 110 ? 1.957 9.585 -2.966 1.00 89.94 110 PHE A O 1
ATOM 867 N N . THR A 1 111 ? 3.069 9.831 -1.032 1.00 91.50 111 THR A N 1
ATOM 868 C CA . THR A 1 111 ? 2.082 10.710 -0.399 1.00 91.50 111 THR A CA 1
ATOM 869 C C . THR A 1 111 ? 1.924 12.012 -1.173 1.00 91.50 111 THR A C 1
ATOM 871 O O . THR A 1 111 ? 0.806 12.380 -1.523 1.00 91.50 111 THR A O 1
ATOM 874 N N . ALA A 1 112 ? 3.028 12.677 -1.520 1.00 90.44 112 ALA A N 1
ATOM 875 C CA . ALA A 1 112 ? 2.977 13.893 -2.328 1.00 90.44 112 ALA A CA 1
ATOM 876 C C . ALA A 1 112 ? 2.362 13.644 -3.711 1.00 90.44 112 ALA A C 1
ATOM 878 O O . ALA A 1 112 ? 1.586 14.468 -4.193 1.00 90.44 112 ALA A O 1
ATOM 879 N N . LEU A 1 113 ? 2.666 12.497 -4.328 1.00 88.44 113 LEU A N 1
ATOM 880 C CA . LEU A 1 113 ? 2.085 12.094 -5.605 1.00 88.44 113 LEU A CA 1
ATOM 881 C C . LEU A 1 113 ? 0.560 11.965 -5.516 1.00 88.44 113 LEU A C 1
ATOM 883 O O . LEU A 1 113 ? -0.144 12.554 -6.332 1.00 88.44 113 LEU A O 1
ATOM 887 N N . CYS A 1 114 ? 0.048 11.249 -4.514 1.00 89.94 114 CYS A N 1
ATOM 888 C CA . CYS A 1 114 ? -1.392 11.060 -4.329 1.00 89.94 114 CYS A CA 1
ATOM 889 C C . CYS A 1 114 ? -2.103 12.366 -3.948 1.00 89.94 114 CYS A C 1
ATOM 891 O O . CYS A 1 114 ? -3.180 12.648 -4.465 1.00 89.94 114 CYS A O 1
ATOM 893 N N . ILE A 1 115 ? -1.489 13.199 -3.102 1.00 89.75 115 ILE A N 1
ATOM 894 C CA . ILE A 1 115 ? -2.043 14.512 -2.736 1.00 89.75 115 ILE A CA 1
ATOM 895 C C . ILE A 1 115 ? -2.146 15.413 -3.967 1.00 89.75 115 ILE A C 1
ATOM 897 O O . ILE A 1 115 ? -3.180 16.041 -4.188 1.00 89.75 115 ILE A O 1
ATOM 901 N N . LYS A 1 116 ? -1.090 15.473 -4.787 1.00 87.44 116 LYS A N 1
ATOM 902 C CA . LYS A 1 116 ? -1.083 16.320 -5.983 1.00 87.44 116 LYS A CA 1
ATOM 903 C C . LYS A 1 116 ? -2.025 15.792 -7.064 1.00 87.44 116 LYS A C 1
ATOM 905 O O . LYS A 1 116 ? -2.656 16.575 -7.772 1.00 87.44 116 LYS A O 1
ATOM 910 N N . PHE A 1 117 ? -2.119 14.473 -7.205 1.00 84.94 117 PHE A N 1
ATOM 911 C CA . PHE A 1 117 ? -2.867 13.821 -8.270 1.00 84.94 117 PHE A CA 1
ATOM 912 C C . PHE A 1 117 ? -4.014 12.993 -7.706 1.00 84.94 117 PHE A C 1
ATOM 914 O O . PHE A 1 117 ? -3.909 11.780 -7.531 1.00 84.94 117 PHE A O 1
ATOM 921 N N . ASN A 1 118 ? -5.159 13.647 -7.497 1.00 85.00 118 ASN A N 1
ATOM 922 C CA . ASN A 1 118 ? -6.351 13.002 -6.942 1.00 85.00 118 ASN A CA 1
ATOM 923 C C . ASN A 1 118 ? -6.810 11.772 -7.753 1.00 85.00 118 ASN A C 1
ATOM 925 O O . ASN A 1 118 ? -7.290 10.793 -7.196 1.00 85.00 118 ASN A O 1
ATOM 929 N N . TYR A 1 119 ? -6.631 11.779 -9.079 1.00 83.62 119 TYR A N 1
ATOM 930 C CA . TYR A 1 119 ? -6.960 10.614 -9.905 1.00 83.62 119 TYR A CA 1
ATOM 931 C C . TYR A 1 119 ? -6.067 9.402 -9.607 1.00 83.62 119 TYR A C 1
ATOM 933 O O . TYR A 1 119 ? -6.536 8.292 -9.798 1.00 83.62 119 TYR A O 1
ATOM 941 N N . ILE A 1 120 ? -4.827 9.600 -9.138 1.00 85.31 120 ILE A N 1
ATOM 942 C CA . ILE A 1 120 ? -3.938 8.533 -8.655 1.00 85.31 120 ILE A CA 1
ATOM 943 C C . ILE A 1 120 ? -4.398 8.087 -7.269 1.00 85.31 120 ILE A C 1
ATOM 945 O O . ILE A 1 120 ? -4.576 6.895 -7.045 1.00 85.31 120 ILE A O 1
ATOM 949 N N . ARG A 1 121 ? -4.655 9.043 -6.361 1.00 88.69 121 ARG A N 1
ATOM 950 C CA . ARG A 1 121 ? -5.143 8.780 -4.994 1.00 88.69 121 ARG A CA 1
ATOM 951 C C . ARG A 1 121 ? -6.330 7.818 -4.984 1.00 88.69 121 ARG A C 1
ATOM 953 O O . ARG A 1 121 ? -6.287 6.828 -4.264 1.00 88.69 121 ARG A O 1
ATOM 960 N N . LYS A 1 122 ? -7.326 8.059 -5.843 1.00 87.56 122 LYS A N 1
ATOM 961 C CA . LYS A 1 122 ? -8.564 7.264 -5.959 1.00 87.56 122 LYS A CA 1
ATOM 962 C C . LYS A 1 122 ? -8.368 5.761 -6.193 1.00 87.56 122 LYS A C 1
ATOM 964 O O . LYS A 1 122 ? -9.291 4.992 -5.934 1.00 87.56 122 LYS A O 1
ATOM 969 N N . TRP A 1 123 ? -7.207 5.330 -6.689 1.00 86.69 123 TRP A N 1
ATOM 970 C CA . TRP A 1 123 ? -6.897 3.906 -6.881 1.00 86.69 123 TRP A CA 1
ATOM 971 C C . TRP A 1 123 ? -6.526 3.201 -5.580 1.00 86.69 123 TRP A C 1
ATOM 973 O O . TRP A 1 123 ? -6.688 1.990 -5.477 1.00 86.69 123 TRP A O 1
ATOM 983 N N . PHE A 1 124 ? -6.027 3.962 -4.610 1.00 90.06 124 PHE A N 1
ATOM 984 C CA . PHE A 1 124 ? -5.465 3.453 -3.364 1.00 90.06 124 PHE A CA 1
ATOM 985 C C . PHE A 1 124 ? -6.329 3.795 -2.150 1.00 90.06 124 PHE A C 1
ATOM 987 O O . PHE A 1 124 ? -5.949 3.469 -1.030 1.00 90.06 124 PHE A O 1
ATOM 994 N N . GLU A 1 125 ? -7.455 4.484 -2.354 1.00 90.88 125 GLU A N 1
ATOM 995 C CA . GLU A 1 125 ? -8.353 4.896 -1.280 1.00 90.88 125 GLU A CA 1
ATOM 996 C C . GLU A 1 125 ? -8.966 3.693 -0.558 1.00 90.88 125 GLU A C 1
ATOM 998 O O . GLU A 1 125 ? -9.505 2.773 -1.173 1.00 90.88 125 GLU A O 1
ATOM 1003 N N . PHE A 1 126 ? -8.923 3.739 0.767 1.00 90.56 126 PHE A N 1
ATOM 1004 C CA . PHE A 1 126 ? -9.564 2.786 1.658 1.00 90.56 126 PHE A CA 1
ATOM 1005 C C . PHE A 1 126 ? -10.166 3.510 2.862 1.00 90.56 126 PHE A C 1
ATOM 1007 O O . PHE A 1 126 ? -9.831 4.658 3.173 1.00 90.56 126 PHE A O 1
ATOM 1014 N N . GLN A 1 127 ? -11.068 2.825 3.559 1.00 91.44 127 GLN A N 1
ATOM 1015 C CA . GLN A 1 127 ? -11.712 3.352 4.753 1.00 91.44 127 GLN A CA 1
ATOM 1016 C C . GLN A 1 127 ? -11.182 2.641 5.996 1.00 91.44 127 GLN A C 1
ATOM 1018 O O . GLN A 1 127 ? -10.838 1.458 5.963 1.00 91.44 127 GLN A O 1
ATOM 1023 N N . ILE A 1 128 ? -11.121 3.368 7.106 1.00 90.62 128 ILE A N 1
ATOM 1024 C CA . ILE A 1 128 ? -10.912 2.775 8.428 1.00 90.62 128 ILE A CA 1
ATOM 1025 C C . ILE A 1 128 ? -12.161 3.070 9.246 1.00 90.62 128 ILE A C 1
ATOM 1027 O O . ILE A 1 128 ? -12.480 4.238 9.476 1.00 90.62 128 ILE A O 1
ATOM 1031 N N . ALA A 1 129 ? -12.858 2.023 9.673 1.00 91.69 129 ALA A N 1
ATOM 1032 C CA . ALA A 1 129 ? -13.951 2.133 10.624 1.00 91.69 129 ALA A CA 1
ATOM 1033 C C . ALA A 1 129 ? -13.377 2.169 12.043 1.00 91.69 129 ALA A C 1
ATOM 1035 O O . ALA A 1 129 ? -12.602 1.299 12.440 1.00 91.69 129 ALA A O 1
ATOM 1036 N N . PHE A 1 130 ? -13.746 3.192 12.802 1.00 91.62 130 PHE A N 1
ATOM 1037 C CA . PHE A 1 130 ? -13.372 3.372 14.194 1.00 91.62 130 PHE A CA 1
ATOM 1038 C C . PHE A 1 130 ? -14.593 3.112 15.065 1.00 91.62 130 PHE A C 1
ATOM 1040 O O . PHE A 1 130 ? -15.614 3.777 14.904 1.00 91.62 130 PHE A O 1
ATOM 1047 N N . THR A 1 131 ? -14.492 2.171 16.000 1.00 93.00 131 THR A N 1
ATOM 1048 C CA . THR A 1 131 ? -15.565 1.871 16.954 1.00 93.00 131 THR A CA 1
ATOM 1049 C C . THR A 1 131 ? -15.106 2.163 18.374 1.00 93.00 131 THR A C 1
ATOM 1051 O O . THR A 1 131 ? -14.107 1.606 18.827 1.00 93.00 131 THR A O 1
ATOM 1054 N N . LYS A 1 132 ? -15.870 2.995 19.088 1.00 92.31 132 LYS A N 1
ATOM 1055 C CA . LYS A 1 132 ? -15.768 3.245 20.532 1.00 92.31 132 LYS A CA 1
ATOM 1056 C C . LYS A 1 132 ? -16.882 2.515 21.246 1.00 92.31 132 LYS A C 1
ATOM 1058 O O . LYS A 1 132 ? -18.028 2.609 20.823 1.00 92.31 132 LYS A O 1
ATOM 1063 N N . ARG A 1 133 ? -16.573 1.868 22.365 1.00 93.88 133 ARG A N 1
ATOM 1064 C CA . ARG A 1 133 ? -17.570 1.309 23.280 1.00 93.88 133 ARG A CA 1
ATOM 1065 C C . ARG A 1 133 ? -17.245 1.693 24.715 1.00 93.88 133 ARG A C 1
ATOM 1067 O O . ARG A 1 133 ? -16.132 1.472 25.189 1.00 93.88 133 ARG A O 1
ATOM 1074 N N . CYS A 1 134 ? -18.232 2.224 25.426 1.00 93.94 134 CYS A N 1
ATOM 1075 C CA . CYS A 1 134 ? -18.158 2.392 26.870 1.00 93.94 134 CYS A CA 1
ATOM 1076 C C . CYS A 1 134 ? -18.464 1.059 27.557 1.00 93.94 134 CYS A C 1
ATOM 1078 O O . CYS A 1 134 ? -19.525 0.486 27.345 1.00 93.94 134 CYS A O 1
ATOM 1080 N N . LYS A 1 135 ? -17.574 0.577 28.426 1.00 92.81 135 LYS A N 1
ATOM 1081 C CA . LYS A 1 135 ? -17.805 -0.650 29.207 1.00 92.81 135 LYS A CA 1
ATOM 1082 C C . LYS A 1 135 ? -18.784 -0.473 30.371 1.00 92.81 135 LYS A C 1
ATOM 1084 O O . LYS A 1 135 ? -19.177 -1.465 30.968 1.00 92.81 135 LYS A O 1
ATOM 1089 N N . ASN A 1 136 ? -19.126 0.765 30.732 1.00 93.00 136 ASN A N 1
ATOM 1090 C CA . ASN A 1 136 ? -20.018 1.049 31.858 1.00 93.00 136 ASN A CA 1
ATOM 1091 C C . ASN A 1 136 ? -21.499 1.079 31.453 1.00 93.00 136 ASN A C 1
ATOM 1093 O O . ASN A 1 136 ? -22.336 0.556 32.174 1.00 93.00 136 ASN A O 1
ATOM 1097 N N . CYS A 1 137 ? -21.825 1.702 30.315 1.00 93.31 137 CYS A N 1
ATOM 1098 C CA . CYS A 1 137 ? -23.209 1.855 29.844 1.00 93.31 137 CYS A CA 1
ATOM 1099 C C . CYS A 1 137 ? -23.462 1.256 28.454 1.00 93.31 137 CYS A C 1
ATOM 1101 O O . CYS A 1 137 ? -24.512 1.508 27.873 1.00 93.31 137 CYS A O 1
ATOM 1103 N N . ASP A 1 138 ? -22.487 0.537 27.890 1.00 91.81 138 ASP A N 1
ATOM 1104 C CA . ASP A 1 138 ? -22.535 -0.092 26.562 1.00 91.81 138 ASP A CA 1
ATOM 1105 C C . ASP A 1 138 ? -22.788 0.841 25.368 1.00 91.81 138 ASP A C 1
ATOM 1107 O O . ASP A 1 138 ? -22.879 0.376 24.228 1.00 91.81 138 ASP A O 1
ATOM 1111 N N . ASN A 1 139 ? -22.800 2.161 25.588 1.00 93.19 139 ASN A N 1
ATOM 1112 C CA . ASN A 1 139 ? -22.890 3.129 24.505 1.00 93.19 139 ASN A CA 1
ATOM 1113 C C . ASN A 1 139 ? -21.760 2.892 23.495 1.00 93.19 139 ASN A C 1
ATOM 1115 O O . ASN A 1 139 ? -20.581 2.855 23.868 1.00 93.19 139 ASN A O 1
ATOM 1119 N N . THR A 1 140 ? -22.140 2.722 22.231 1.00 93.06 140 THR A N 1
ATOM 1120 C CA . THR A 1 140 ? -21.236 2.370 21.138 1.00 93.06 140 THR A CA 1
ATOM 1121 C C . THR A 1 140 ? -21.380 3.386 20.015 1.00 93.06 140 THR A C 1
ATOM 1123 O O . THR A 1 140 ? -22.486 3.649 19.552 1.00 93.06 140 THR A O 1
ATOM 1126 N N . ILE A 1 141 ? -20.258 3.953 19.578 1.00 91.75 141 ILE A N 1
ATOM 1127 C CA . ILE A 1 141 ? -20.196 4.934 18.494 1.00 91.75 141 ILE A CA 1
ATOM 1128 C C . ILE A 1 141 ? -19.250 4.387 17.435 1.00 91.75 141 ILE A C 1
ATOM 1130 O O . ILE A 1 141 ? -18.118 4.015 17.750 1.00 91.75 141 ILE A O 1
ATOM 1134 N N . THR A 1 142 ? -19.697 4.381 16.184 1.00 91.81 142 THR A N 1
ATOM 1135 C CA . THR A 1 142 ? -18.880 3.986 15.036 1.00 91.81 142 THR A CA 1
ATOM 1136 C C . THR A 1 142 ? -18.841 5.118 14.024 1.00 91.81 142 THR A C 1
ATOM 1138 O O . THR A 1 142 ? -19.877 5.678 13.671 1.00 91.81 142 THR A O 1
ATOM 1141 N N . PHE A 1 143 ? -17.647 5.452 13.545 1.00 90.44 143 PHE A N 1
ATOM 1142 C CA . PHE A 1 143 ? -17.448 6.428 12.478 1.00 90.44 143 PHE A CA 1
ATOM 1143 C C . PHE A 1 143 ? -16.352 5.960 11.524 1.00 90.44 143 PHE A C 1
ATOM 1145 O O . PHE A 1 143 ? -15.429 5.250 11.918 1.00 90.44 143 PHE A O 1
ATOM 1152 N N . ASN A 1 144 ? -16.443 6.374 10.262 1.00 87.88 144 ASN A N 1
ATOM 1153 C CA . ASN A 1 144 ? -15.495 5.979 9.225 1.00 87.88 144 ASN A CA 1
ATOM 1154 C C . ASN A 1 144 ? -14.583 7.148 8.863 1.00 87.88 144 ASN A C 1
ATOM 1156 O O . ASN A 1 144 ? -15.049 8.254 8.596 1.00 87.88 144 ASN A O 1
ATOM 1160 N N . ASN A 1 145 ? -13.283 6.880 8.789 1.00 83.50 145 ASN A N 1
ATOM 1161 C CA . ASN A 1 145 ? -12.330 7.771 8.148 1.00 83.50 145 ASN A CA 1
ATOM 1162 C C . ASN A 1 145 ? -12.200 7.380 6.667 1.00 83.50 145 ASN A C 1
ATOM 1164 O O . ASN A 1 145 ? -11.713 6.291 6.350 1.00 83.50 145 ASN A O 1
ATOM 1168 N N . CYS A 1 146 ? -12.643 8.268 5.775 1.00 72.50 146 CYS A N 1
ATOM 1169 C CA . CYS A 1 146 ? -12.813 7.990 4.347 1.00 72.50 146 CYS A CA 1
ATOM 1170 C C . CYS A 1 146 ? -11.671 8.481 3.449 1.00 72.50 146 CYS A C 1
ATOM 1172 O O . CYS A 1 146 ? -11.787 8.406 2.230 1.00 72.50 146 CYS A O 1
ATOM 1174 N N . GLU A 1 147 ? -10.578 8.982 4.022 1.00 80.88 147 GLU A N 1
ATOM 1175 C CA . GLU A 1 147 ? -9.554 9.711 3.266 1.00 80.88 147 GLU A CA 1
ATOM 1176 C C . GLU A 1 147 ? -8.183 9.028 3.212 1.00 80.88 147 GLU A C 1
ATOM 1178 O O . GLU A 1 147 ? -7.197 9.633 2.778 1.00 80.88 147 GLU A O 1
ATOM 1183 N N . ASN A 1 148 ? -8.110 7.758 3.606 1.00 89.94 148 ASN A N 1
ATOM 1184 C CA . ASN A 1 148 ? -6.851 7.029 3.692 1.00 89.94 148 ASN A CA 1
ATOM 1185 C C . ASN A 1 148 ? -6.449 6.445 2.335 1.00 89.94 148 ASN A C 1
ATOM 1187 O O . ASN A 1 148 ? -7.272 5.864 1.642 1.00 89.94 148 ASN A O 1
ATOM 1191 N N . PHE A 1 149 ? -5.172 6.563 1.974 1.00 92.12 149 PHE A N 1
ATOM 1192 C CA . PHE A 1 149 ? -4.602 5.960 0.756 1.00 92.12 149 PHE A CA 1
ATOM 1193 C C . PHE A 1 149 ? -3.232 5.302 0.986 1.00 92.12 149 PHE A C 1
ATOM 1195 O O . PHE A 1 149 ? -2.635 4.731 0.075 1.00 92.12 149 PHE A O 1
ATOM 1202 N N . LEU A 1 150 ? -2.709 5.395 2.211 1.00 93.00 150 LEU A N 1
ATOM 1203 C CA . LEU A 1 150 ? -1.446 4.798 2.618 1.00 93.00 150 LEU A CA 1
ATOM 1204 C C . LEU A 1 150 ? -1.601 4.202 4.015 1.00 93.00 150 LEU A C 1
ATOM 1206 O O . LEU A 1 150 ? -1.741 4.932 4.996 1.00 93.00 150 LEU A O 1
ATOM 1210 N N . LEU A 1 151 ? -1.548 2.876 4.113 1.00 91.38 151 LEU A N 1
ATOM 1211 C CA . LEU A 1 151 ? -1.607 2.186 5.391 1.00 91.38 151 LEU A CA 1
ATOM 1212 C C . LEU A 1 151 ? -0.210 2.110 6.003 1.00 91.38 151 LEU A C 1
ATOM 1214 O O . LEU A 1 151 ? 0.588 1.263 5.613 1.00 91.38 151 LEU A O 1
ATOM 1218 N N . SER A 1 152 ? 0.092 2.980 6.965 1.00 90.25 152 SER A N 1
ATOM 1219 C CA . SER A 1 152 ? 1.380 2.932 7.660 1.00 90.25 152 SER A CA 1
ATOM 1220 C C . SER A 1 152 ? 1.307 2.097 8.937 1.00 90.25 152 SER A C 1
ATOM 1222 O O . SER A 1 152 ? 0.498 2.383 9.815 1.00 90.25 152 SER A O 1
ATOM 1224 N N . ILE A 1 153 ? 2.177 1.094 9.053 1.00 88.38 153 ILE A N 1
ATOM 1225 C CA . ILE A 1 153 ? 2.269 0.213 10.223 1.00 88.38 153 ILE A CA 1
ATOM 1226 C C . ILE A 1 153 ? 3.612 0.453 10.912 1.00 88.38 153 ILE A C 1
ATOM 1228 O O . ILE A 1 153 ? 4.674 0.263 10.308 1.00 88.38 153 ILE A O 1
ATOM 1232 N N . SER A 1 154 ? 3.555 0.871 12.179 1.00 82.62 154 SER A N 1
ATOM 1233 C CA . SER A 1 154 ? 4.739 0.999 13.031 1.00 82.62 154 SER A CA 1
ATOM 1234 C C . SER A 1 154 ? 5.176 -0.360 13.567 1.00 82.62 154 SER A C 1
ATOM 1236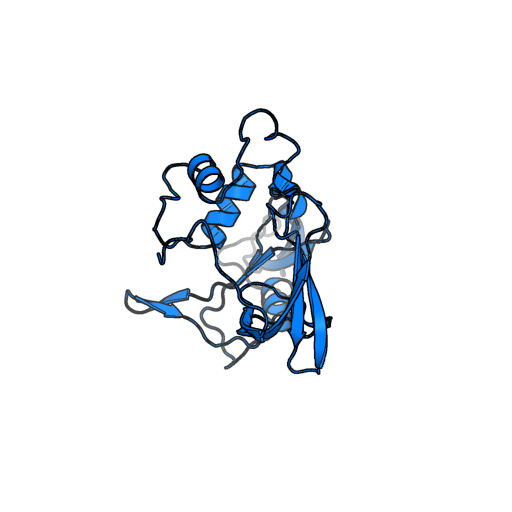 O O . SER A 1 154 ? 4.359 -1.224 13.880 1.00 82.62 154 SER A O 1
ATOM 1238 N N . ILE A 1 155 ? 6.490 -0.540 13.663 1.00 80.38 155 ILE A N 1
ATOM 1239 C CA . ILE A 1 155 ? 7.146 -1.793 14.074 1.00 80.38 155 ILE A CA 1
ATOM 1240 C C . ILE A 1 155 ? 8.021 -1.540 15.309 1.00 80.38 155 ILE A C 1
ATOM 1242 O O . ILE A 1 155 ? 8.813 -2.376 15.749 1.00 80.38 155 ILE A O 1
ATOM 1246 N N . GLU A 1 156 ? 7.867 -0.363 15.908 1.00 72.19 156 GLU A N 1
ATOM 1247 C CA . GLU A 1 156 ? 8.523 -0.005 17.152 1.00 72.19 156 GLU A CA 1
ATOM 1248 C C . GLU A 1 156 ? 7.979 -0.851 18.311 1.00 72.19 156 GLU A C 1
ATOM 1250 O O . GLU A 1 156 ? 6.808 -1.222 18.348 1.00 72.19 156 GLU A O 1
ATOM 1255 N N . ASN A 1 157 ? 8.849 -1.178 19.270 1.00 66.69 157 ASN A N 1
ATOM 1256 C CA . ASN A 1 157 ? 8.491 -1.859 20.525 1.00 66.69 157 ASN A CA 1
ATOM 1257 C C . ASN A 1 157 ? 7.815 -3.238 20.377 1.00 66.69 157 ASN A C 1
ATOM 1259 O O . ASN A 1 157 ? 7.203 -3.761 21.309 1.00 66.69 157 ASN A O 1
ATOM 1263 N N . MET A 1 158 ? 7.989 -3.866 19.217 1.00 74.94 158 MET A N 1
ATOM 1264 C CA . MET A 1 158 ? 7.528 -5.217 18.920 1.00 74.94 158 MET A CA 1
ATOM 1265 C C . MET A 1 158 ? 8.168 -6.256 19.859 1.00 74.94 158 MET A C 1
ATOM 1267 O O . MET A 1 158 ? 9.398 -6.370 19.930 1.00 74.94 158 MET A O 1
ATOM 1271 N N . LYS A 1 159 ? 7.326 -7.010 20.581 1.00 79.69 159 LYS A N 1
ATOM 1272 C CA . LYS A 1 159 ? 7.731 -7.949 21.649 1.00 79.69 159 LYS A CA 1
ATOM 1273 C C . LYS A 1 159 ? 8.369 -9.230 21.113 1.00 79.69 159 LYS A C 1
ATOM 1275 O O . LYS A 1 159 ? 9.300 -9.745 21.723 1.00 79.69 159 LYS A O 1
ATOM 1280 N N . LYS A 1 160 ? 7.866 -9.753 19.993 1.00 79.94 160 LYS A N 1
ATOM 1281 C CA . LYS A 1 160 ? 8.398 -10.969 19.367 1.00 79.94 160 LYS A CA 1
ATOM 1282 C C . LYS A 1 160 ? 9.670 -10.669 18.558 1.00 79.94 160 LYS A C 1
ATOM 1284 O O . LYS A 1 160 ? 9.874 -9.529 18.125 1.00 79.94 160 LYS A O 1
ATOM 1289 N N . PRO A 1 161 ? 10.527 -11.685 18.344 1.00 78.00 161 PRO A N 1
ATOM 1290 C CA . PRO A 1 161 ? 11.711 -11.553 17.495 1.00 78.00 161 PRO A CA 1
ATOM 1291 C C . PRO A 1 161 ? 11.358 -11.290 16.026 1.00 78.00 161 PRO A C 1
ATOM 1293 O O . PRO A 1 161 ? 12.094 -10.578 15.346 1.00 78.00 161 PRO A O 1
ATOM 1296 N N . SER A 1 162 ? 10.227 -11.817 15.558 1.00 82.00 162 SER A N 1
ATOM 1297 C CA . SER A 1 162 ? 9.722 -11.629 14.203 1.00 82.00 162 SER A CA 1
ATOM 1298 C C . SER A 1 162 ? 8.199 -11.534 14.187 1.00 82.00 162 SER A C 1
ATOM 1300 O O . SER A 1 162 ? 7.532 -12.061 15.080 1.00 82.00 162 SER A O 1
ATOM 1302 N N . TYR A 1 163 ? 7.685 -10.846 13.170 1.00 84.06 163 TYR A N 1
ATOM 1303 C CA . TYR A 1 163 ? 6.266 -10.771 12.841 1.00 84.06 163 TYR A CA 1
ATOM 1304 C C . TYR A 1 163 ? 6.072 -11.004 11.345 1.00 84.06 163 TYR A C 1
ATOM 1306 O O . TYR A 1 163 ? 6.880 -10.527 10.539 1.00 84.06 163 TYR A O 1
ATOM 1314 N N . ASP A 1 164 ? 4.996 -11.699 10.985 1.00 86.56 164 ASP A N 1
ATOM 1315 C CA . ASP A 1 164 ? 4.497 -11.722 9.608 1.00 86.56 164 ASP A CA 1
ATOM 1316 C C . ASP A 1 164 ? 3.505 -10.566 9.353 1.00 86.56 164 ASP A C 1
ATOM 1318 O O . ASP A 1 164 ? 3.052 -9.875 10.274 1.00 86.56 164 ASP A O 1
ATOM 1322 N N . LEU A 1 165 ? 3.162 -10.323 8.085 1.00 84.31 165 LEU A N 1
ATOM 1323 C CA . LEU A 1 165 ? 2.243 -9.241 7.713 1.00 84.31 165 LEU A CA 1
ATOM 1324 C C . LEU A 1 165 ? 0.841 -9.415 8.325 1.00 84.31 165 LEU A C 1
ATOM 1326 O O . LEU A 1 165 ? 0.203 -8.430 8.692 1.00 84.31 165 LEU A O 1
ATOM 1330 N N . ASN A 1 166 ? 0.355 -10.648 8.451 1.00 85.94 166 ASN A N 1
ATOM 1331 C CA . ASN A 1 166 ? -0.973 -10.928 8.989 1.00 85.94 166 ASN A CA 1
ATOM 1332 C C . ASN A 1 166 ? -1.035 -10.624 10.493 1.00 85.94 166 ASN A C 1
ATOM 1334 O O . ASN A 1 166 ? -2.003 -10.037 10.973 1.00 85.94 166 ASN A O 1
ATOM 1338 N N . GLU A 1 167 ? 0.010 -10.970 11.242 1.00 87.25 167 GLU A N 1
ATOM 1339 C CA . GLU A 1 167 ? 0.160 -10.607 12.648 1.00 87.25 167 GLU A CA 1
ATOM 1340 C C . GLU A 1 167 ? 0.193 -9.087 12.824 1.00 87.25 167 GLU A C 1
ATOM 1342 O O . GLU A 1 167 ? -0.518 -8.560 13.681 1.00 87.25 167 GLU A O 1
ATOM 1347 N N . LEU A 1 168 ? 0.953 -8.375 11.985 1.00 87.19 168 LEU A N 1
ATOM 1348 C CA . LEU A 1 168 ? 1.002 -6.911 12.004 1.00 87.19 168 LEU A CA 1
ATOM 1349 C C . LEU A 1 168 ? -0.377 -6.287 11.738 1.00 87.19 168 LEU A C 1
ATOM 1351 O O . LEU A 1 168 ? -0.806 -5.382 12.460 1.00 87.19 168 LEU A O 1
ATOM 1355 N N . LEU A 1 169 ? -1.108 -6.795 10.745 1.00 87.06 169 LEU A N 1
ATOM 1356 C CA . LEU A 1 169 ? -2.451 -6.310 10.422 1.00 87.06 169 LEU A CA 1
ATOM 1357 C C . LEU A 1 169 ? -3.440 -6.580 11.558 1.00 87.06 169 LEU A C 1
ATOM 1359 O O . LEU A 1 169 ? -4.198 -5.685 11.927 1.00 87.06 169 LEU A O 1
ATOM 1363 N N . LYS A 1 170 ? -3.391 -7.767 12.172 1.00 86.25 170 LYS A N 1
ATOM 1364 C CA . LYS A 1 170 ? -4.235 -8.114 13.325 1.00 86.25 170 LYS A CA 1
ATOM 1365 C C . LYS A 1 170 ? -3.963 -7.212 14.520 1.00 86.25 170 LYS A C 1
ATOM 1367 O O . LYS A 1 170 ? -4.910 -6.737 15.147 1.00 86.25 170 LYS A O 1
ATOM 1372 N N . LEU A 1 171 ? -2.691 -6.956 14.831 1.00 84.19 171 LEU A N 1
ATOM 1373 C CA . LEU A 1 171 ? -2.304 -6.015 15.885 1.00 84.19 171 LEU A CA 1
ATOM 1374 C C . LEU A 1 171 ? -2.865 -4.613 15.625 1.00 84.19 171 LEU A C 1
ATOM 1376 O O . LEU A 1 171 ? -3.258 -3.940 16.570 1.00 84.19 171 LEU A O 1
ATOM 1380 N N . THR A 1 172 ? -2.959 -4.211 14.357 1.00 84.69 172 THR A N 1
ATOM 1381 C CA . THR A 1 172 ? -3.422 -2.872 13.974 1.00 84.69 172 THR A CA 1
ATOM 1382 C C . THR A 1 172 ? -4.955 -2.746 13.910 1.00 84.69 172 THR A C 1
ATOM 1384 O O . THR A 1 172 ? -5.494 -1.740 14.364 1.00 84.69 172 THR A O 1
ATOM 1387 N N . PHE A 1 173 ? -5.675 -3.747 13.378 1.00 85.31 173 PHE A N 1
ATOM 1388 C CA . PHE A 1 173 ? -7.094 -3.627 12.976 1.00 85.31 173 PHE A CA 1
ATOM 1389 C C . PHE A 1 173 ? -8.048 -4.651 13.605 1.00 85.31 173 PHE A C 1
ATOM 1391 O O . PHE A 1 173 ? -9.123 -4.935 13.073 1.00 85.31 173 PHE A O 1
ATOM 1398 N N . SER A 1 174 ? -7.670 -5.305 14.701 1.00 78.38 174 SER A N 1
ATOM 1399 C CA . SER A 1 174 ? -8.534 -6.348 15.284 1.00 78.38 174 SER A CA 1
ATOM 1400 C C . SER A 1 174 ? -8.482 -6.455 16.802 1.00 78.38 174 SER A C 1
ATOM 1402 O O . SER A 1 174 ? -9.168 -7.306 17.365 1.00 78.38 174 SER A O 1
ATOM 1404 N N . HIS A 1 175 ? -7.738 -5.578 17.476 1.00 85.44 175 HIS A N 1
ATOM 1405 C CA . HIS A 1 175 ? -7.635 -5.573 18.931 1.00 85.44 175 HIS A CA 1
ATOM 1406 C C . HIS A 1 175 ? -8.343 -4.360 19.524 1.00 85.44 175 HIS A C 1
ATOM 1408 O O . HIS A 1 175 ? -8.155 -3.231 19.073 1.00 85.44 175 HIS A O 1
ATOM 1414 N N . TRP A 1 176 ? -9.142 -4.613 20.560 1.00 89.44 176 TRP A N 1
ATOM 1415 C CA . TRP A 1 176 ? -9.642 -3.553 21.419 1.00 89.44 176 TRP A CA 1
ATOM 1416 C C . TRP A 1 176 ? -8.493 -3.012 22.263 1.00 89.44 176 TRP A C 1
ATOM 1418 O O . TRP A 1 176 ? -7.775 -3.783 22.902 1.00 89.44 176 TRP A O 1
ATOM 1428 N N . TYR A 1 177 ? -8.346 -1.697 22.295 1.00 87.94 177 TYR A N 1
ATOM 1429 C CA . TYR A 1 177 ? -7.387 -1.009 23.147 1.00 87.94 177 TYR A CA 1
ATOM 1430 C C . TYR A 1 177 ? -8.090 0.073 23.960 1.00 87.94 177 TYR A C 1
ATOM 1432 O O . TYR A 1 177 ? -9.181 0.522 23.611 1.00 87.94 177 TYR A O 1
ATOM 1440 N N . GLN A 1 178 ? -7.480 0.473 25.069 1.00 87.44 178 GLN A N 1
ATOM 1441 C CA . GLN A 1 178 ? -7.989 1.559 25.896 1.00 87.44 178 GLN A CA 1
ATOM 1442 C C . GLN A 1 178 ? -7.299 2.859 25.459 1.00 87.44 178 GLN A C 1
ATOM 1444 O O . GLN A 1 178 ? -6.071 2.932 25.554 1.00 87.44 178 GLN A O 1
ATOM 1449 N N . PRO A 1 179 ? -8.031 3.849 24.918 1.00 82.69 179 PRO A N 1
ATOM 1450 C CA . PRO A 1 179 ? -7.448 5.137 24.571 1.00 82.69 179 PRO A CA 1
ATOM 1451 C C . PRO A 1 179 ? -6.999 5.881 25.836 1.00 82.69 179 PRO A C 1
ATOM 1453 O O . PRO A 1 179 ? -7.559 5.694 26.919 1.00 82.69 179 PRO A O 1
ATOM 1456 N N . HIS A 1 180 ? -5.980 6.727 25.697 1.00 76.00 180 HIS A N 1
ATOM 1457 C CA . HIS A 1 180 ? -5.585 7.642 26.762 1.00 76.00 180 HIS A CA 1
ATOM 1458 C C . HIS A 1 180 ? -6.611 8.775 26.856 1.00 76.00 180 HIS A C 1
ATOM 1460 O O . HIS A 1 180 ? -6.922 9.393 25.845 1.00 76.00 180 HIS A O 1
ATOM 1466 N N . GLU A 1 181 ? -7.103 9.036 28.070 1.00 76.56 181 GLU A N 1
ATOM 1467 C CA . GLU A 1 181 ? -7.861 10.251 28.408 1.00 76.56 181 GLU A CA 1
ATOM 1468 C C . GLU A 1 181 ? -9.139 10.483 27.576 1.00 76.56 181 GLU A C 1
ATOM 1470 O O . GLU A 1 181 ? -9.361 11.562 27.038 1.00 76.56 181 GLU A O 1
ATOM 1475 N N . GLU A 1 182 ? -10.029 9.487 27.513 1.00 83.62 182 GLU A N 1
ATOM 1476 C CA . GLU A 1 182 ? -11.386 9.673 26.978 1.00 83.62 182 GLU A CA 1
ATOM 1477 C C . GLU A 1 182 ? -12.453 9.350 28.032 1.00 83.62 182 GLU A C 1
ATOM 1479 O O . GLU A 1 182 ? -12.334 8.372 28.777 1.00 83.62 182 GLU A O 1
ATOM 1484 N N . SER A 1 183 ? -13.525 10.147 28.063 1.00 87.06 183 SER A N 1
ATOM 1485 C CA . SER A 1 183 ? -14.713 9.926 28.891 1.00 87.06 183 SER A CA 1
ATOM 1486 C C . SER A 1 183 ? -15.952 9.705 28.024 1.00 87.06 183 SER A C 1
ATOM 1488 O O . SER A 1 183 ? -16.056 10.183 26.894 1.00 87.06 183 SER A O 1
ATOM 1490 N N . CYS A 1 184 ? -16.892 8.903 28.522 1.00 88.69 184 CYS A N 1
ATOM 1491 C CA . CYS A 1 184 ? -18.104 8.574 27.785 1.00 88.69 184 CYS A CA 1
ATOM 1492 C C . CYS A 1 184 ? -19.077 9.751 27.804 1.00 88.69 184 CYS A C 1
ATOM 1494 O O . CYS A 1 184 ? -19.523 10.149 28.872 1.00 88.69 184 CYS A O 1
ATOM 1496 N N . GLU A 1 185 ? -19.504 10.219 26.633 1.00 87.81 185 GLU A N 1
ATOM 1497 C CA . GLU A 1 185 ? -20.486 11.308 26.508 1.00 87.81 185 GLU A CA 1
ATOM 1498 C C . GLU A 1 185 ? -21.835 11.000 27.184 1.00 87.81 185 GLU A C 1
ATOM 1500 O O . GLU A 1 185 ? -22.544 11.913 27.590 1.00 87.81 185 GLU A O 1
ATOM 1505 N N . ASN A 1 186 ? -22.187 9.718 27.338 1.00 91.25 186 ASN A N 1
ATOM 1506 C CA . ASN A 1 186 ? -23.473 9.302 27.902 1.00 91.25 186 ASN A CA 1
ATOM 1507 C C . ASN A 1 186 ? -23.460 9.128 29.434 1.00 91.25 186 ASN A C 1
ATOM 1509 O O . ASN A 1 186 ? -24.482 9.319 30.081 1.00 91.25 186 ASN A O 1
ATOM 1513 N N . CYS A 1 187 ? -22.338 8.708 30.033 1.00 92.00 187 CYS A N 1
ATOM 1514 C CA . CYS A 1 187 ? -22.280 8.396 31.475 1.00 92.00 187 CYS A CA 1
ATOM 1515 C C . CYS A 1 187 ? -21.045 8.945 32.202 1.00 92.00 187 CYS A C 1
ATOM 1517 O O . CYS A 1 187 ? -20.809 8.596 33.357 1.00 92.00 187 CYS A O 1
ATOM 1519 N N . SER A 1 188 ? -20.225 9.746 31.520 1.00 90.06 188 SER A N 1
ATOM 1520 C CA . SER A 1 188 ? -18.990 10.363 32.024 1.00 90.06 188 SER A CA 1
ATOM 1521 C C . SER A 1 188 ? -17.926 9.387 32.543 1.00 90.06 188 SER A C 1
ATOM 1523 O O . SER A 1 188 ? -16.937 9.806 33.135 1.00 90.06 188 SER A O 1
ATOM 1525 N N . SER A 1 189 ? -18.094 8.078 32.322 1.00 88.19 189 SER A N 1
ATOM 1526 C CA . SER A 1 189 ? -17.119 7.057 32.710 1.00 88.19 189 SER A CA 1
ATOM 1527 C C . SER A 1 189 ? -15.899 7.069 31.790 1.00 88.19 189 SER A C 1
ATOM 1529 O O . SER A 1 189 ? -16.044 7.147 30.571 1.00 88.19 189 SER A O 1
ATOM 1531 N N . ASN A 1 190 ? -14.711 6.867 32.361 1.00 87.69 190 ASN A N 1
ATOM 1532 C CA . ASN A 1 190 ? -13.443 6.789 31.621 1.00 87.69 190 ASN A CA 1
ATOM 1533 C C . ASN A 1 190 ? -13.124 5.366 31.116 1.00 87.69 190 ASN A C 1
ATOM 1535 O O . ASN A 1 190 ? -12.017 5.082 30.661 1.00 87.69 190 ASN A O 1
ATOM 1539 N N . ASN A 1 191 ? -14.073 4.431 31.234 1.00 90.88 191 ASN A N 1
ATOM 1540 C CA . ASN A 1 191 ? -13.880 3.033 30.852 1.00 90.88 191 ASN A CA 1
ATOM 1541 C C . ASN A 1 191 ? -14.283 2.797 29.387 1.00 90.88 191 ASN A C 1
ATOM 1543 O O . ASN A 1 191 ? -15.251 2.088 29.095 1.00 90.88 191 ASN A O 1
ATOM 1547 N N . ILE A 1 192 ? -13.573 3.451 28.467 1.00 92.75 192 ILE A N 1
ATOM 1548 C CA . ILE A 1 192 ? -13.784 3.335 27.019 1.00 92.75 192 ILE A CA 1
ATOM 1549 C C . ILE A 1 192 ? -12.792 2.338 26.427 1.00 92.75 192 ILE A C 1
ATOM 1551 O O . ILE A 1 192 ? -11.626 2.288 26.811 1.00 92.75 192 ILE A O 1
ATOM 1555 N N . ILE A 1 193 ? -13.260 1.545 25.469 1.00 93.50 193 ILE A N 1
ATOM 1556 C CA . ILE A 1 193 ? -12.413 0.764 24.573 1.00 93.50 193 ILE A CA 1
ATOM 1557 C C . ILE A 1 193 ? -12.663 1.170 23.126 1.00 93.50 193 ILE A C 1
ATOM 1559 O O . ILE A 1 193 ? -13.788 1.497 22.748 1.00 93.50 193 ILE A O 1
ATOM 1563 N N . SER A 1 194 ? -11.608 1.101 22.325 1.00 91.81 194 SER A N 1
ATOM 1564 C CA . SER A 1 194 ? -11.605 1.474 20.916 1.00 91.81 194 SER A CA 1
ATOM 1565 C C . SER A 1 194 ? -11.071 0.338 20.053 1.00 91.81 194 SER A C 1
ATOM 1567 O O . SER A 1 194 ? -10.211 -0.429 20.488 1.00 91.81 194 SER A O 1
ATOM 1569 N N . LYS A 1 195 ? -11.581 0.228 18.828 1.00 92.62 195 LYS A N 1
ATOM 1570 C CA . LYS A 1 195 ? -11.142 -0.733 17.814 1.00 92.62 195 LYS A CA 1
ATOM 1571 C C . LYS A 1 195 ? -11.129 -0.060 16.446 1.00 92.62 195 LYS A C 1
ATOM 1573 O O . LYS A 1 195 ? -12.071 0.650 16.102 1.00 92.62 195 LYS A O 1
ATOM 1578 N N . ASN A 1 196 ? -10.093 -0.347 15.666 1.00 90.94 196 ASN A N 1
ATOM 1579 C CA . ASN A 1 196 ? -10.002 0.031 14.258 1.00 90.94 196 ASN A CA 1
ATOM 1580 C C . ASN A 1 196 ? -10.295 -1.188 13.393 1.00 90.94 196 ASN A C 1
ATOM 1582 O O . ASN A 1 196 ? -9.819 -2.272 13.712 1.00 90.94 196 ASN A O 1
ATOM 1586 N N . GLU A 1 197 ? -11.002 -1.011 12.286 1.00 91.00 197 GLU A N 1
ATOM 1587 C CA . GLU A 1 197 ? -11.243 -2.052 11.290 1.00 91.00 197 GLU A CA 1
ATOM 1588 C C . GLU A 1 197 ? -10.952 -1.502 9.896 1.00 91.00 197 GLU A C 1
ATOM 1590 O O . GLU A 1 197 ? -11.374 -0.401 9.538 1.00 91.00 197 GLU A O 1
ATOM 1595 N N . LEU A 1 198 ? -10.194 -2.264 9.111 1.00 89.44 198 LEU A N 1
ATOM 1596 C CA . LEU A 1 198 ? -9.875 -1.901 7.738 1.00 89.44 198 LEU A CA 1
ATOM 1597 C C . LEU A 1 198 ? -11.050 -2.278 6.832 1.00 89.44 198 LEU A C 1
ATOM 1599 O O . LEU A 1 198 ? -11.417 -3.448 6.746 1.00 89.44 198 LEU A O 1
ATOM 1603 N N . VAL A 1 199 ? -11.610 -1.293 6.134 1.00 88.19 199 VAL A N 1
ATOM 1604 C CA . VAL A 1 199 ? -12.716 -1.476 5.193 1.00 88.19 199 VAL A CA 1
ATOM 1605 C C . VAL A 1 199 ? -12.200 -1.195 3.785 1.00 88.19 199 VAL A C 1
ATOM 1607 O O . VAL A 1 199 ? -11.914 -0.054 3.409 1.00 88.19 199 VAL A O 1
ATOM 1610 N N . LEU A 1 200 ? -12.049 -2.264 3.006 1.00 83.44 200 LEU A N 1
ATOM 1611 C CA . LEU A 1 200 ? -11.539 -2.197 1.641 1.00 83.44 200 LEU A CA 1
ATOM 1612 C C . LEU A 1 200 ? -12.677 -1.934 0.661 1.00 83.44 200 LEU A C 1
ATOM 1614 O O . LEU A 1 200 ? -13.633 -2.699 0.583 1.00 83.44 200 LEU A O 1
ATOM 1618 N N . SER A 1 201 ? -12.548 -0.859 -0.109 1.00 76.19 201 SER A N 1
ATOM 1619 C CA . SER A 1 201 ? -13.475 -0.502 -1.189 1.00 76.19 201 SER A CA 1
ATOM 1620 C C . SER A 1 201 ? -12.842 -0.627 -2.580 1.00 76.19 201 SER A C 1
ATOM 1622 O O . SER A 1 201 ? -13.513 -0.375 -3.585 1.00 76.19 201 SER A O 1
ATOM 1624 N N . LYS A 1 202 ? -11.553 -0.990 -2.643 1.00 80.06 202 LYS A N 1
ATOM 1625 C CA . LYS A 1 202 ? -10.712 -1.051 -3.847 1.00 80.06 202 LYS A CA 1
ATOM 1626 C C . LYS A 1 202 ? -9.813 -2.285 -3.829 1.00 80.06 202 LYS A C 1
ATOM 1628 O O . LYS A 1 202 ? -9.563 -2.867 -2.777 1.00 80.06 202 LYS A O 1
ATOM 1633 N N . GLU A 1 203 ? -9.313 -2.646 -5.009 1.00 78.81 203 GLU A N 1
ATOM 1634 C CA . GLU A 1 203 ? -8.458 -3.821 -5.225 1.00 78.81 203 GLU A CA 1
ATOM 1635 C C . GLU A 1 203 ? -7.012 -3.616 -4.757 1.00 78.81 203 GLU A C 1
ATOM 1637 O O . GLU A 1 203 ? -6.317 -4.587 -4.466 1.00 78.81 203 GLU A O 1
ATOM 1642 N N . ILE A 1 204 ? -6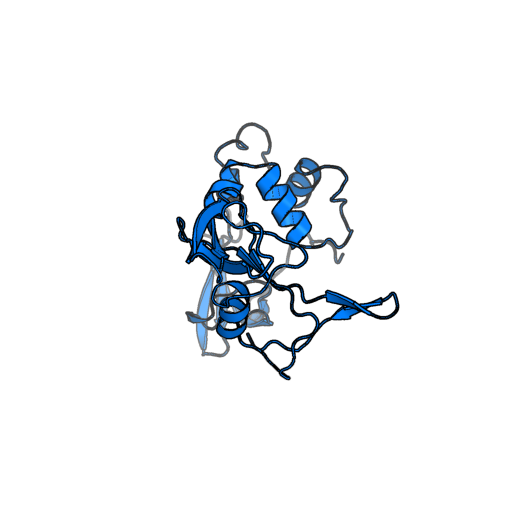.546 -2.364 -4.679 1.00 85.12 204 ILE A N 1
ATOM 1643 C CA . ILE A 1 204 ? -5.149 -2.054 -4.372 1.00 85.12 204 ILE A CA 1
ATOM 1644 C C . ILE A 1 204 ? -5.046 -1.352 -3.023 1.00 85.12 204 ILE A C 1
ATOM 1646 O O . ILE A 1 204 ? -5.637 -0.296 -2.805 1.00 85.12 204 ILE A O 1
ATOM 1650 N N . VAL A 1 205 ? -4.219 -1.913 -2.141 1.00 87.06 205 VAL A N 1
ATOM 1651 C CA . VAL A 1 205 ? -3.870 -1.327 -0.845 1.00 87.06 205 VAL A CA 1
ATOM 1652 C C . VAL A 1 205 ? -2.365 -1.139 -0.784 1.00 87.06 205 VAL A C 1
ATOM 1654 O O . VAL A 1 205 ? -1.601 -2.080 -0.998 1.00 87.06 205 VAL A O 1
ATOM 1657 N N . VAL A 1 206 ? -1.929 0.077 -0.461 1.00 90.62 206 VAL A N 1
ATOM 1658 C CA . VAL A 1 206 ? -0.507 0.378 -0.278 1.00 90.62 206 VAL A CA 1
ATOM 1659 C C . VAL A 1 206 ? -0.175 0.328 1.205 1.00 90.62 206 VAL A C 1
ATOM 1661 O O . VAL A 1 206 ? -0.632 1.166 1.982 1.00 90.62 206 VAL A O 1
ATOM 1664 N N . ILE A 1 207 ? 0.639 -0.656 1.587 1.00 90.69 207 ILE A N 1
ATOM 1665 C CA . ILE A 1 207 ? 1.106 -0.845 2.961 1.00 90.69 207 ILE A CA 1
ATOM 1666 C C . ILE A 1 207 ? 2.535 -0.319 3.078 1.00 90.69 207 ILE A C 1
ATOM 1668 O O . ILE A 1 207 ? 3.451 -0.780 2.398 1.00 90.69 207 ILE A O 1
ATOM 1672 N N . HIS A 1 208 ? 2.728 0.641 3.973 1.00 91.75 208 HIS A N 1
ATOM 1673 C CA . HIS A 1 208 ? 4.018 1.197 4.334 1.00 91.75 208 HIS A CA 1
ATOM 1674 C C . HIS A 1 208 ? 4.456 0.668 5.702 1.00 91.75 208 HIS A C 1
ATOM 1676 O O . HIS A 1 208 ? 3.913 1.028 6.745 1.00 91.75 208 HIS A O 1
ATOM 1682 N N . LEU A 1 209 ? 5.475 -0.186 5.694 1.00 89.12 209 LEU A N 1
ATOM 1683 C CA . LEU A 1 209 ? 6.107 -0.695 6.907 1.00 89.12 209 LEU A CA 1
ATOM 1684 C C . LEU A 1 209 ? 7.180 0.295 7.369 1.00 89.12 209 LEU A C 1
ATOM 1686 O O . LEU A 1 209 ? 8.175 0.504 6.671 1.00 89.12 209 LEU A O 1
ATOM 1690 N N . MET A 1 210 ? 6.998 0.891 8.549 1.00 87.25 210 MET A N 1
ATOM 1691 C CA . MET A 1 210 ? 7.955 1.848 9.109 1.00 87.25 210 MET A CA 1
ATOM 1692 C C . MET A 1 210 ? 9.176 1.111 9.681 1.00 87.25 210 MET A C 1
ATOM 1694 O O . MET A 1 210 ? 9.260 0.815 10.870 1.00 87.25 210 MET A O 1
ATOM 1698 N N . LEU A 1 211 ? 10.126 0.777 8.804 1.00 84.31 211 LEU A N 1
ATOM 1699 C CA . LEU A 1 211 ? 11.326 0.008 9.161 1.00 84.31 211 LEU A CA 1
ATOM 1700 C C . LEU A 1 211 ? 12.401 0.827 9.869 1.00 84.31 211 LEU A C 1
ATOM 1702 O O . LEU A 1 211 ? 13.293 0.243 10.478 1.00 84.31 211 LEU A O 1
ATOM 1706 N N . PHE A 1 212 ? 12.374 2.146 9.725 1.00 82.56 212 PHE A N 1
ATOM 1707 C CA . PHE A 1 212 ? 13.411 3.024 10.246 1.00 82.56 212 PHE A CA 1
ATOM 1708 C C . PHE A 1 212 ? 12.853 3.844 11.396 1.00 82.56 212 PHE A C 1
ATOM 1710 O O . PHE A 1 212 ? 11.875 4.564 11.210 1.00 82.56 212 PHE A O 1
ATOM 1717 N N . SER A 1 213 ? 13.505 3.759 12.550 1.00 77.75 213 SER A N 1
ATOM 1718 C CA . SER A 1 213 ? 13.176 4.567 13.720 1.00 77.75 213 SER A CA 1
ATOM 1719 C C . SER A 1 213 ? 14.426 5.239 14.292 1.00 77.75 213 SER A C 1
ATOM 1721 O O . SER A 1 213 ? 15.540 4.708 14.158 1.00 77.75 213 SER A O 1
ATOM 1723 N N . PRO A 1 214 ? 14.284 6.434 14.890 1.00 76.12 214 PRO A N 1
ATOM 1724 C CA . PRO A 1 214 ? 15.391 7.119 15.534 1.00 76.12 214 PRO A CA 1
ATOM 1725 C C . PRO A 1 214 ? 15.767 6.401 16.838 1.00 76.12 214 PRO A C 1
ATOM 1727 O O . PRO A 1 214 ? 14.975 6.307 17.769 1.00 76.12 214 PRO A O 1
ATOM 1730 N N . GLN A 1 215 ? 17.007 5.925 16.924 1.00 75.12 215 GLN A N 1
ATOM 1731 C CA . GLN A 1 215 ? 17.608 5.384 18.141 1.00 75.12 215 GLN A CA 1
ATOM 1732 C C . GLN A 1 215 ? 18.907 6.141 18.414 1.00 75.12 215 GLN A C 1
ATOM 1734 O O . GLN A 1 215 ? 19.811 6.158 17.577 1.00 75.12 215 GLN A O 1
ATOM 1739 N N . ASN A 1 216 ? 18.998 6.800 19.573 1.00 76.31 216 ASN A N 1
ATOM 1740 C CA . ASN A 1 216 ? 20.172 7.583 19.986 1.00 76.31 216 ASN A CA 1
ATOM 1741 C C . ASN A 1 216 ? 20.643 8.596 18.918 1.00 76.31 216 ASN A C 1
ATOM 1743 O O . ASN A 1 216 ? 21.832 8.706 18.625 1.00 76.31 216 ASN A O 1
ATOM 1747 N N . GLY A 1 217 ? 19.699 9.296 18.278 1.00 75.94 217 GLY A N 1
ATOM 1748 C CA . GLY A 1 217 ? 19.993 10.297 17.243 1.00 75.94 217 GLY A CA 1
ATOM 1749 C C . GLY A 1 217 ? 20.400 9.731 15.875 1.00 75.94 217 GLY A C 1
ATOM 1750 O O . GLY A 1 217 ? 20.725 10.504 14.976 1.00 75.94 217 GLY A O 1
ATOM 1751 N N . LYS A 1 218 ? 20.367 8.405 15.679 1.00 77.75 218 LYS A N 1
ATOM 1752 C CA . LYS A 1 218 ? 20.617 7.749 14.384 1.00 77.75 218 LYS A CA 1
ATOM 1753 C C . LYS A 1 218 ? 19.385 6.982 13.912 1.00 77.75 218 LYS A C 1
ATOM 1755 O O . LYS A 1 218 ? 18.689 6.363 14.707 1.00 77.75 218 LYS A O 1
ATOM 1760 N N . MET A 1 219 ? 19.136 6.987 12.603 1.00 77.81 219 MET A N 1
ATOM 1761 C CA . MET A 1 219 ? 18.102 6.144 11.997 1.00 77.81 219 MET A CA 1
ATOM 1762 C C . MET A 1 219 ? 18.600 4.702 11.919 1.00 77.81 219 MET A C 1
ATOM 1764 O O . MET A 1 219 ? 19.560 4.414 11.202 1.00 77.81 219 MET A O 1
ATOM 1768 N N . MET A 1 220 ? 17.941 3.801 12.641 1.00 77.44 220 MET A N 1
ATOM 1769 C CA . MET A 1 220 ? 18.263 2.376 12.664 1.00 77.44 220 MET A CA 1
ATOM 1770 C C . MET A 1 220 ? 17.195 1.594 11.905 1.00 77.44 220 MET A 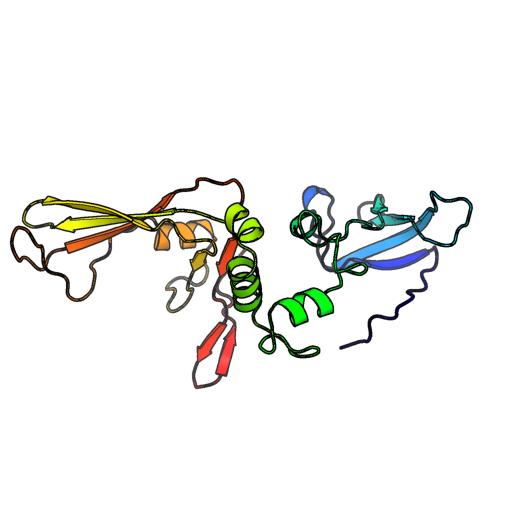C 1
ATOM 1772 O O . MET A 1 220 ? 16.002 1.839 12.070 1.00 77.44 220 MET A O 1
ATOM 1776 N N . LYS A 1 221 ? 17.621 0.647 11.063 1.00 81.62 221 LYS A N 1
ATOM 1777 C CA . LYS A 1 221 ? 16.708 -0.255 10.354 1.00 81.62 221 LYS A CA 1
ATOM 1778 C C . LYS A 1 221 ? 16.335 -1.436 11.251 1.00 81.62 22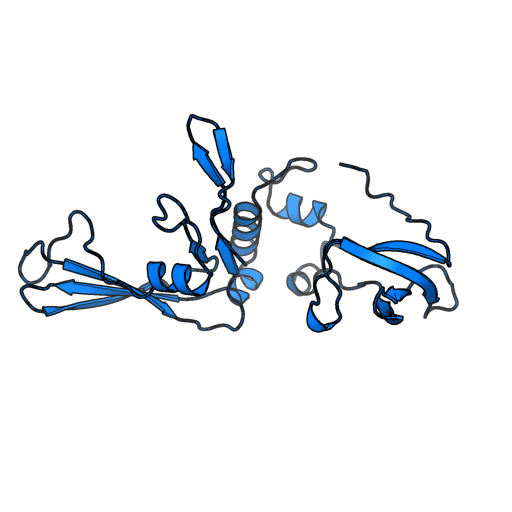1 LYS A C 1
ATOM 1780 O O . LYS A 1 221 ? 17.212 -2.131 11.756 1.00 81.62 221 LYS A O 1
ATOM 1785 N N . THR A 1 222 ? 15.043 -1.706 11.375 1.00 76.81 222 THR A N 1
ATOM 1786 C CA . THR A 1 222 ? 14.497 -2.884 12.050 1.00 76.81 222 THR A CA 1
ATOM 1787 C C . THR A 1 222 ? 14.511 -4.099 11.119 1.00 76.81 222 THR A C 1
ATOM 1789 O O . THR A 1 222 ? 14.038 -4.027 9.986 1.00 76.81 222 THR A O 1
ATOM 1792 N N . ASN A 1 223 ? 15.018 -5.231 11.622 1.00 72.38 223 ASN A N 1
ATOM 1793 C CA . ASN A 1 223 ? 15.069 -6.523 10.916 1.00 72.38 223 ASN A CA 1
ATOM 1794 C C . ASN A 1 223 ? 14.066 -7.557 11.473 1.00 72.38 223 ASN A C 1
ATOM 1796 O O . ASN A 1 223 ? 14.226 -8.750 11.254 1.00 72.38 223 ASN A O 1
ATOM 1800 N N . LYS A 1 224 ? 13.035 -7.120 12.207 1.00 68.75 224 LYS A N 1
ATOM 1801 C CA . LYS A 1 224 ? 12.046 -7.994 12.869 1.00 68.75 224 LYS A CA 1
ATOM 1802 C C . LYS A 1 224 ? 10.914 -8.488 11.946 1.00 68.75 224 LYS A C 1
ATOM 1804 O O . LYS A 1 224 ? 9.842 -8.832 12.435 1.00 68.75 224 LYS A O 1
ATOM 1809 N N . ILE A 1 225 ? 11.107 -8.493 10.627 1.00 64.12 225 ILE A N 1
ATOM 1810 C CA . ILE A 1 225 ? 10.066 -8.898 9.667 1.00 64.12 225 ILE A CA 1
ATOM 1811 C C . ILE A 1 225 ? 10.610 -9.974 8.746 1.00 64.12 225 ILE A C 1
ATOM 1813 O O . ILE A 1 225 ? 11.657 -9.785 8.126 1.00 64.12 225 ILE A O 1
ATOM 1817 N N . HIS A 1 226 ? 9.845 -11.053 8.621 1.00 62.09 226 HIS A N 1
ATOM 1818 C CA . HIS A 1 226 ? 9.957 -11.989 7.514 1.00 62.09 226 HIS A CA 1
ATOM 1819 C C . HIS A 1 226 ? 8.792 -11.716 6.559 1.00 62.09 226 HIS A C 1
ATOM 1821 O O . HIS A 1 226 ? 7.633 -11.856 6.948 1.00 62.09 226 HIS A O 1
ATOM 1827 N N . LEU A 1 227 ? 9.121 -11.244 5.355 1.00 54.22 227 LEU A N 1
ATOM 1828 C CA . LEU A 1 227 ? 8.193 -11.102 4.231 1.00 54.22 227 LEU A CA 1
ATOM 1829 C C . LEU A 1 227 ? 8.368 -12.288 3.288 1.00 54.22 227 LEU A C 1
ATOM 1831 O O . LEU A 1 227 ? 9.544 -12.671 3.079 1.00 54.22 227 LEU A O 1
#

Secondary structure (DSSP, 8-state):
-----S-----TT-EEE--S--BGGGTB-TT-EEEEEEEE-SSTT--S--EEEEE-TTS-EEEEE------GGGHHHHTTT-SS--HHHHHHHH-TTS-TT----HHHHHHHHHHH-HHHHTTT-EEEEEEEEETTT--EEEEEEEEE--EEEE-TT-SSS-B-HHHHHHHHHS--B--SS---TTT--S-EEEEEEEE--SS---EEEE-EEEETTEEEE---B--

pLDDT: mean 79.58, std 13.66, range [35.34, 95.44]

Sequence (227 aa):
TAGLSKCITIKIGAKVIIRRNIDASLGLVNGTIAKVVSIIHDDPSYERVDKIKLLLPSVQEYCIESVSVKFQILFGYYQKWLHDLNTCAIRQCLGDNFPDGVKQDVAKFFTALCIKFNYIRKWFEFQIAFTKRCKNCDNTITFNNCENFLLSISIENMKKPSYDLNELLKLTFSHWYQPHEESCENCSSNNIISKNELVLSKEIVVIHLMLFSPQNGKMMKTNKIHL

Foldseek 3Di:
DPDPPPDDDDDQQDKDFDAPDDDVVVVDDHGFIWGFHDFDDPDPVPPDGQWTWTQGPVRDIDIDGDPPDPPVLPVPPCPVPPPDNDPVVLQVLLPPVRDPPDDDDPVVSVVSSCVSDVSSQVQQWWKKKKWKAAPPPRDIDIDIDGRDREAEFEPPPPPDLADEPVRSVCVQAPDWDQDPDDADPVPRHSRMIMGIHIGDPHDDHHYHYPQWDDDPNDTDGHPRYDD